Protein AF-A0A7S2K543-F1 (afdb_monomer_lite)

Foldseek 3Di:
DVVVVVVVVVVVVVVVVVVVVVVVVVVVVVVVVVVVVVVVVVVVVVVVVVVVVVVVVVVVVVVVVVVVVVVVVVVVVVVVCVVVVVVVVVVVVVVVVVVVVVVVVVVVVVVVVVVVVVVVVVVVVVVVVVVVVVVVVVVVVVVVDDDDDDQPDFQEWEAAPPFPDTQTHGPPCPDQLVSLVVVCVVSVHDNLLSQLVSVVVVVCVVPDPDDDHYYYDHSVVSCVVRVD

Organism: NCBI:txid1333877

Radius of gyration: 73.28 Å; chains: 1; bounding box: 140×43×191 Å

Structure (mmCIF, N/CA/C/O backbone):
data_AF-A0A7S2K543-F1
#
_entry.id   AF-A0A7S2K543-F1
#
loop_
_atom_site.group_PDB
_atom_site.id
_atom_site.type_symbol
_atom_site.label_atom_id
_atom_site.label_alt_id
_atom_site.label_comp_id
_atom_site.label_asym_id
_atom_site.label_entity_id
_atom_site.label_seq_id
_atom_site.pdbx_PDB_ins_code
_atom_site.Cartn_x
_atom_site.Cartn_y
_atom_site.Cartn_z
_atom_site.occupancy
_atom_site.B_iso_or_equiv
_atom_site.auth_seq_id
_atom_site.auth_comp_id
_atom_site.auth_asym_id
_atom_site.auth_atom_id
_atom_site.pdbx_PDB_model_num
ATOM 1 N N . HIS A 1 1 ? 69.787 23.632 -109.816 1.00 56.31 1 HIS A N 1
ATOM 2 C CA . HIS A 1 1 ? 70.146 23.952 -108.416 1.00 56.31 1 HIS A CA 1
ATOM 3 C C . HIS A 1 1 ? 68.989 24.552 -107.600 1.00 56.31 1 HIS A C 1
ATOM 5 O O . HIS A 1 1 ? 68.847 24.138 -106.461 1.00 56.31 1 HIS A O 1
ATOM 11 N N . GLN A 1 2 ? 68.120 25.424 -108.143 1.00 60.31 2 GLN A N 1
ATOM 12 C CA . GLN A 1 2 ? 66.987 26.020 -107.392 1.00 60.31 2 GLN A CA 1
ATOM 13 C C . GLN A 1 2 ? 65.897 25.021 -106.936 1.00 60.31 2 GLN A C 1
ATOM 15 O O . GLN A 1 2 ? 65.541 25.022 -105.764 1.00 60.31 2 GLN A O 1
ATOM 20 N N . GLN A 1 3 ? 65.465 24.080 -107.786 1.00 64.62 3 GLN A N 1
ATOM 21 C CA . GLN A 1 3 ? 64.438 23.077 -107.425 1.00 64.62 3 GLN A CA 1
ATOM 22 C C . GLN A 1 3 ? 64.843 22.130 -106.273 1.00 64.62 3 GLN A C 1
ATOM 24 O O . GLN A 1 3 ? 63.990 21.583 -105.580 1.00 64.62 3 GLN A O 1
ATOM 29 N N . GLY A 1 4 ? 66.147 21.924 -106.050 1.00 69.25 4 GLY A N 1
ATOM 30 C CA . GLY A 1 4 ? 66.646 21.114 -104.932 1.00 69.25 4 GLY A CA 1
ATOM 31 C C . GLY A 1 4 ? 66.584 21.843 -103.586 1.00 69.25 4 GLY A C 1
ATOM 32 O O . GLY A 1 4 ? 66.354 21.207 -102.563 1.00 69.25 4 GLY A O 1
ATOM 33 N N . ALA A 1 5 ? 66.743 23.170 -103.591 1.00 72.81 5 ALA A N 1
ATOM 34 C CA . ALA A 1 5 ? 66.677 23.997 -102.387 1.00 72.81 5 ALA A CA 1
ATOM 35 C C . ALA A 1 5 ? 65.231 24.179 -101.897 1.00 72.81 5 ALA A C 1
ATOM 37 O O . ALA A 1 5 ? 64.975 24.081 -100.702 1.00 72.81 5 ALA A O 1
ATOM 38 N N . GLU A 1 6 ? 64.279 24.359 -102.816 1.00 75.94 6 GLU A N 1
ATOM 39 C CA . GLU A 1 6 ? 62.846 24.449 -102.492 1.00 75.94 6 GLU A CA 1
ATOM 40 C C . GLU A 1 6 ? 62.314 23.140 -101.896 1.00 75.94 6 GLU A C 1
ATOM 42 O O . GLU A 1 6 ? 61.608 23.155 -100.889 1.00 75.94 6 GLU A O 1
ATOM 47 N N . ARG A 1 7 ? 62.724 21.993 -102.450 1.00 80.75 7 ARG A N 1
ATOM 48 C CA . ARG A 1 7 ? 62.346 20.673 -101.928 1.00 80.75 7 ARG A CA 1
ATOM 49 C C . ARG A 1 7 ? 62.979 20.375 -100.564 1.00 80.75 7 ARG A C 1
ATOM 51 O O . ARG A 1 7 ? 62.335 19.767 -99.717 1.00 80.75 7 ARG A O 1
ATOM 58 N N . ALA A 1 8 ? 64.215 20.820 -100.331 1.00 82.00 8 ALA A N 1
ATOM 59 C CA . ALA A 1 8 ? 64.861 20.710 -99.022 1.00 82.00 8 ALA A CA 1
ATOM 60 C C . ALA A 1 8 ? 64.178 21.597 -97.964 1.00 82.00 8 ALA A C 1
ATOM 62 O O . ALA A 1 8 ? 63.994 21.154 -96.833 1.00 82.00 8 ALA A O 1
ATOM 63 N N . ALA A 1 9 ? 63.756 22.810 -98.337 1.00 82.94 9 ALA A N 1
ATOM 64 C CA . ALA A 1 9 ? 63.011 23.705 -97.455 1.00 82.94 9 ALA A CA 1
ATOM 65 C C . ALA A 1 9 ? 61.627 23.134 -97.090 1.00 82.94 9 ALA A C 1
ATOM 67 O O . ALA A 1 9 ? 61.270 23.119 -95.914 1.00 82.94 9 ALA A O 1
ATOM 68 N N . GLN A 1 10 ? 60.891 22.586 -98.064 1.00 86.31 10 GLN A N 1
ATOM 69 C CA . GLN A 1 10 ? 59.605 21.914 -97.827 1.00 86.31 10 GLN A CA 1
ATOM 70 C C . GLN A 1 10 ? 59.747 20.725 -96.870 1.00 86.31 10 GLN A C 1
ATOM 72 O O . GLN A 1 10 ? 59.033 20.657 -95.878 1.00 86.31 10 GLN A O 1
ATOM 77 N N . LEU A 1 11 ? 60.732 19.850 -97.096 1.00 85.50 11 LEU A N 1
ATOM 78 C CA . LEU A 1 11 ? 60.996 18.714 -96.206 1.00 85.50 11 LEU A CA 1
ATOM 79 C C . LEU A 1 11 ? 61.422 19.153 -94.798 1.00 85.50 11 LEU A C 1
ATOM 81 O O . LEU A 1 11 ? 61.063 18.509 -93.817 1.00 85.50 11 LEU A O 1
ATOM 85 N N . SER A 1 12 ? 62.185 20.245 -94.678 1.00 86.38 12 SER A N 1
ATOM 86 C CA . SER A 1 12 ? 62.574 20.781 -93.368 1.00 86.38 12 SER A CA 1
ATOM 87 C C . SER A 1 12 ? 61.387 21.351 -92.591 1.00 86.38 12 SER A C 1
ATOM 89 O O . SER A 1 12 ? 61.329 21.200 -91.372 1.00 86.38 12 SER A O 1
ATOM 91 N N . GLU A 1 13 ? 60.426 21.948 -93.295 1.00 88.75 13 GLU A N 1
ATOM 92 C CA . GLU A 1 13 ? 59.207 22.491 -92.705 1.00 88.75 13 GLU A CA 1
ATOM 93 C C . GLU A 1 13 ? 58.222 21.374 -92.332 1.00 88.75 13 GLU A C 1
ATOM 95 O O . GLU A 1 13 ? 57.681 21.384 -91.230 1.00 88.75 13 GLU A O 1
ATOM 100 N N . GLU A 1 14 ? 58.065 20.354 -93.178 1.00 89.25 14 GLU A N 1
ATOM 101 C CA . GLU A 1 14 ? 57.294 19.144 -92.859 1.00 89.25 14 GLU A CA 1
ATOM 102 C C . GLU A 1 14 ? 57.859 18.430 -91.621 1.00 89.25 14 GLU A C 1
ATOM 104 O O . GLU A 1 14 ? 57.109 18.114 -90.699 1.00 89.25 14 GLU A O 1
ATOM 109 N N . LEU A 1 15 ? 59.186 18.269 -91.535 1.00 90.00 15 LEU A N 1
ATOM 110 C CA . LEU A 1 15 ? 59.854 17.713 -90.353 1.00 90.00 15 LEU A CA 1
ATOM 111 C C . LEU A 1 15 ? 59.668 18.582 -89.102 1.00 90.00 15 LEU A C 1
ATOM 113 O O . LEU A 1 15 ? 59.578 18.045 -87.997 1.00 90.00 15 LEU A O 1
ATOM 117 N N . ARG A 1 16 ? 59.633 19.915 -89.239 1.00 93.19 16 ARG A N 1
ATOM 118 C CA . ARG A 1 16 ? 59.365 20.831 -88.120 1.00 93.19 16 ARG A CA 1
ATOM 119 C C . ARG A 1 16 ? 57.935 20.656 -87.611 1.00 93.19 16 ARG A C 1
ATOM 121 O O . ARG A 1 16 ? 57.747 20.471 -86.412 1.00 93.19 16 ARG A O 1
ATOM 128 N N . VAL A 1 17 ? 56.955 20.647 -88.513 1.00 92.44 17 VAL A N 1
ATOM 129 C CA . VAL A 1 17 ? 55.535 20.455 -88.183 1.00 92.44 17 VAL A CA 1
ATOM 130 C C . VAL A 1 17 ? 55.291 19.075 -87.569 1.00 92.44 17 VAL A C 1
ATOM 132 O O . VAL A 1 17 ? 54.557 18.960 -86.590 1.00 92.44 17 VAL A O 1
ATOM 135 N N . GLU A 1 18 ? 55.932 18.026 -88.087 1.00 91.75 18 GLU A N 1
ATOM 136 C CA . GLU A 1 18 ? 55.813 16.672 -87.541 1.00 91.75 18 GLU A CA 1
ATOM 137 C C . GLU A 1 18 ? 56.419 16.564 -86.133 1.00 91.75 18 GLU A C 1
ATOM 139 O O . GLU A 1 18 ? 55.818 15.948 -85.253 1.00 91.75 18 GLU A O 1
ATOM 144 N N . ARG A 1 19 ? 57.561 17.219 -85.878 1.00 92.31 19 ARG A N 1
ATOM 145 C CA . ARG A 1 19 ? 58.150 17.309 -84.530 1.00 92.31 19 ARG A CA 1
ATOM 146 C C . ARG A 1 19 ? 57.249 18.065 -83.562 1.00 92.31 19 ARG A C 1
ATOM 148 O O . ARG A 1 19 ? 56.991 17.566 -82.474 1.00 92.31 19 ARG A O 1
ATOM 155 N N . GLU A 1 20 ? 56.706 19.207 -83.972 1.00 93.56 20 GLU A N 1
ATOM 156 C CA . GLU A 1 20 ? 55.760 19.977 -83.154 1.00 93.56 20 GLU A CA 1
ATOM 157 C C . GLU A 1 20 ? 54.483 19.177 -82.853 1.00 93.56 20 GLU A C 1
ATOM 159 O O . GLU A 1 20 ? 53.975 19.206 -81.731 1.00 93.56 20 GLU A O 1
ATOM 164 N N . ALA A 1 21 ? 53.986 18.401 -83.821 1.00 92.62 21 ALA A N 1
ATOM 165 C CA . ALA A 1 21 ? 52.855 17.503 -83.621 1.00 92.62 21 ALA A CA 1
ATOM 166 C C . ALA A 1 21 ? 53.194 16.340 -82.672 1.00 92.62 21 ALA A C 1
ATOM 168 O O . ALA A 1 21 ? 52.365 15.976 -81.832 1.00 92.62 21 ALA A O 1
ATOM 169 N N . ALA A 1 22 ? 54.401 15.775 -82.771 1.00 93.12 22 ALA A N 1
ATOM 170 C CA . ALA A 1 22 ? 54.881 14.723 -81.880 1.00 93.12 22 ALA A CA 1
ATOM 171 C C . ALA A 1 22 ? 55.045 15.230 -80.439 1.00 93.12 22 ALA A C 1
ATOM 173 O O . ALA A 1 22 ? 54.572 14.570 -79.512 1.00 93.12 22 ALA A O 1
ATOM 174 N N . ASP A 1 23 ? 55.617 16.420 -80.251 1.00 94.62 23 ASP A N 1
ATOM 175 C CA . ASP A 1 23 ? 55.777 17.062 -78.943 1.00 94.62 23 ASP A CA 1
ATOM 176 C C . ASP A 1 23 ? 54.415 17.414 -78.329 1.00 94.62 23 ASP A C 1
ATOM 178 O O . ASP A 1 23 ? 54.146 17.100 -77.166 1.00 94.62 23 ASP A O 1
ATOM 182 N N . ALA A 1 24 ? 53.491 17.969 -79.121 1.00 94.69 24 ALA A N 1
ATOM 183 C CA . ALA A 1 24 ? 52.125 18.234 -78.675 1.00 94.69 24 ALA A CA 1
ATOM 184 C C . ALA A 1 24 ? 51.374 16.942 -78.299 1.00 94.69 24 ALA A C 1
ATOM 186 O O . ALA A 1 24 ? 50.617 16.916 -77.324 1.00 94.69 24 ALA A O 1
ATOM 187 N N . ALA A 1 25 ? 51.579 15.851 -79.044 1.00 93.94 25 ALA A N 1
ATOM 188 C CA . ALA A 1 25 ? 51.006 14.549 -78.720 1.00 93.94 25 ALA A CA 1
ATOM 189 C C . ALA A 1 25 ? 51.626 13.947 -77.449 1.00 93.94 25 ALA A C 1
ATOM 191 O O . ALA A 1 25 ? 50.899 13.364 -76.641 1.00 93.94 25 ALA A O 1
ATOM 192 N N . ALA A 1 26 ? 52.936 14.105 -77.243 1.00 95.25 26 ALA A N 1
ATOM 193 C CA . ALA A 1 26 ? 53.629 13.672 -76.035 1.00 95.25 26 ALA A CA 1
ATOM 194 C C . ALA A 1 26 ? 53.126 14.431 -74.799 1.00 95.25 26 ALA A C 1
ATOM 196 O O . ALA A 1 26 ? 52.785 13.796 -73.800 1.00 95.25 26 ALA A O 1
ATOM 197 N N . GLN A 1 27 ? 52.968 15.756 -74.896 1.00 96.00 27 GLN A N 1
ATOM 198 C CA . GLN A 1 27 ? 52.416 16.576 -73.817 1.00 96.00 27 GLN A CA 1
A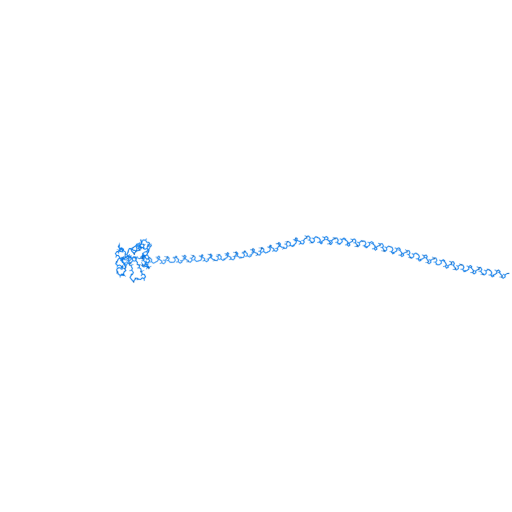TOM 199 C C . GLN A 1 27 ? 50.980 16.162 -73.470 1.00 96.00 27 GLN A C 1
ATOM 201 O O . GLN A 1 27 ? 50.673 15.916 -72.307 1.00 96.00 27 GLN A O 1
ATOM 206 N N . ARG A 1 28 ? 50.113 15.971 -74.476 1.00 95.88 28 ARG A N 1
ATOM 207 C CA . ARG A 1 28 ? 48.739 15.482 -74.250 1.00 95.88 28 ARG A CA 1
ATOM 208 C C . ARG A 1 28 ? 48.711 14.107 -73.587 1.00 95.88 28 ARG A C 1
ATOM 210 O O . ARG A 1 28 ? 47.868 13.864 -72.728 1.00 95.88 28 ARG A O 1
ATOM 217 N N . ARG A 1 29 ? 49.610 13.193 -73.973 1.00 96.31 29 ARG A N 1
ATOM 218 C CA . ARG A 1 29 ? 49.728 11.875 -73.326 1.00 96.31 29 ARG A CA 1
ATOM 219 C C . ARG A 1 29 ? 50.145 12.011 -71.864 1.00 96.31 29 ARG A C 1
ATOM 221 O O . ARG A 1 29 ? 49.548 11.338 -71.029 1.00 96.31 29 ARG A O 1
ATOM 228 N N . ALA A 1 30 ? 51.108 12.878 -71.557 1.00 96.56 30 ALA A N 1
ATOM 229 C CA . ALA A 1 30 ? 51.532 13.147 -70.185 1.00 96.56 30 ALA A CA 1
ATOM 230 C C . ALA A 1 30 ? 50.388 13.740 -69.341 1.00 96.56 30 ALA A C 1
ATOM 232 O O . ALA A 1 30 ? 50.129 13.264 -68.235 1.00 96.56 30 ALA A O 1
ATOM 233 N N . ASP A 1 31 ? 49.639 14.702 -69.887 1.00 96.62 31 ASP A N 1
ATOM 234 C CA . ASP A 1 31 ? 48.495 15.316 -69.204 1.00 96.62 31 ASP A CA 1
ATOM 235 C C . ASP A 1 31 ? 47.381 14.292 -68.928 1.00 96.62 31 ASP A C 1
ATOM 237 O O . ASP A 1 31 ? 46.864 14.217 -67.810 1.00 96.62 31 ASP A O 1
ATOM 241 N N . LEU A 1 32 ? 47.045 13.450 -69.914 1.00 96.56 32 LEU A N 1
ATOM 242 C CA . LEU A 1 32 ? 46.057 12.376 -69.757 1.00 96.56 32 LEU A CA 1
ATOM 243 C C . LEU A 1 32 ? 46.510 11.315 -68.748 1.00 96.56 32 LEU A C 1
ATOM 245 O O . LEU A 1 32 ? 45.700 10.859 -67.945 1.00 96.56 32 LEU A O 1
ATOM 249 N N . GLN A 1 33 ? 47.793 10.942 -68.738 1.00 97.38 33 GLN A N 1
ATOM 250 C CA . GLN A 1 33 ? 48.347 10.042 -67.719 1.00 97.38 33 GLN A CA 1
ATOM 251 C C . GLN A 1 33 ? 48.239 10.651 -66.315 1.00 97.38 33 GLN A C 1
ATOM 253 O O . GLN A 1 33 ? 47.860 9.959 -65.365 1.00 97.38 33 GLN A O 1
ATOM 258 N N . GLY A 1 34 ? 48.504 11.954 -66.184 1.00 97.50 34 GLY A N 1
ATOM 259 C CA . GLY A 1 34 ? 48.311 12.693 -64.939 1.00 97.50 34 GLY A CA 1
ATOM 260 C C . GLY A 1 34 ? 46.853 12.693 -64.473 1.00 97.50 34 GLY A C 1
ATOM 261 O O . GLY A 1 34 ? 46.581 12.424 -63.303 1.00 97.50 34 GLY A O 1
ATOM 262 N N . GLN A 1 35 ? 45.904 12.933 -65.383 1.00 97.31 35 GLN A N 1
ATOM 263 C CA . GLN A 1 35 ? 44.468 12.885 -65.081 1.00 97.31 35 GLN A CA 1
ATOM 264 C C . GLN A 1 35 ? 44.004 11.481 -64.687 1.00 97.31 35 GLN A C 1
ATOM 266 O O . GLN A 1 35 ? 43.299 11.339 -63.692 1.00 97.31 35 GLN A O 1
ATOM 271 N N . LEU A 1 36 ? 44.442 10.441 -65.403 1.00 97.44 36 LEU A N 1
ATOM 272 C CA . LEU A 1 36 ? 44.130 9.050 -65.064 1.00 97.44 36 LEU A CA 1
ATOM 273 C C . LEU A 1 36 ? 44.626 8.688 -63.663 1.00 97.44 36 LEU A C 1
ATOM 275 O O . LEU A 1 36 ? 43.883 8.091 -62.891 1.00 97.44 36 LEU A O 1
ATOM 279 N N . SER A 1 37 ? 45.843 9.106 -63.313 1.00 97.56 37 SER A N 1
ATOM 280 C CA . SER A 1 37 ? 46.426 8.841 -61.993 1.00 97.56 37 SER A CA 1
ATOM 281 C C . SER A 1 37 ? 45.637 9.536 -60.875 1.00 97.56 37 SER A C 1
ATOM 283 O O . SER A 1 37 ? 45.411 8.951 -59.817 1.00 97.56 37 SER A O 1
ATOM 285 N N . ARG A 1 38 ? 45.168 10.770 -61.115 1.00 97.62 38 ARG A N 1
ATOM 286 C CA . ARG A 1 38 ? 44.311 11.510 -60.172 1.00 97.62 38 ARG A CA 1
ATOM 287 C C . ARG A 1 38 ? 42.946 10.855 -60.005 1.00 97.62 38 ARG A C 1
ATOM 289 O O . ARG A 1 38 ? 42.541 10.616 -58.875 1.00 97.62 38 ARG A O 1
ATOM 296 N N . LEU A 1 39 ? 42.280 10.505 -61.104 1.00 97.31 39 LEU A N 1
ATOM 297 C CA . LEU A 1 39 ? 40.976 9.840 -61.059 1.00 97.31 39 LEU A CA 1
ATOM 298 C C . LEU A 1 39 ? 41.057 8.471 -60.374 1.00 97.31 39 LEU A C 1
ATOM 300 O O . LEU A 1 39 ? 40.171 8.128 -59.598 1.00 97.31 39 LEU A O 1
ATOM 304 N N . GLN A 1 40 ? 42.131 7.708 -60.598 1.00 97.81 40 GLN A N 1
ATOM 305 C CA . GLN A 1 40 ? 42.372 6.453 -59.880 1.00 97.81 40 GLN A CA 1
ATOM 306 C C . GLN A 1 40 ? 42.567 6.685 -58.377 1.00 97.81 40 GLN A C 1
ATOM 308 O O . GLN A 1 40 ? 42.008 5.949 -57.565 1.00 97.81 40 GLN A O 1
ATOM 313 N N . ALA A 1 41 ? 43.319 7.718 -57.987 1.00 97.19 41 ALA A N 1
ATOM 314 C CA . ALA A 1 41 ? 43.486 8.072 -56.580 1.00 97.19 41 ALA A CA 1
ATOM 315 C C . ALA A 1 41 ? 42.155 8.496 -55.933 1.00 97.19 41 ALA A C 1
ATOM 317 O O . ALA A 1 41 ? 41.821 8.017 -54.852 1.00 97.19 41 ALA A O 1
ATOM 318 N N . GLU A 1 42 ? 41.364 9.334 -56.606 1.00 97.00 42 GLU A N 1
ATOM 319 C CA . GLU A 1 42 ? 40.037 9.757 -56.145 1.00 97.00 42 GLU A CA 1
ATOM 320 C C . GLU A 1 42 ? 39.066 8.577 -56.034 1.00 97.00 42 GLU A C 1
ATOM 322 O O . GLU A 1 42 ? 38.358 8.459 -55.034 1.00 97.00 42 GLU A O 1
ATOM 327 N N . GLN A 1 43 ? 39.072 7.665 -57.011 1.00 97.69 43 GLN A N 1
ATOM 328 C CA . GLN A 1 43 ? 38.273 6.442 -56.974 1.00 97.69 43 GLN A CA 1
ATOM 329 C C . GLN A 1 43 ? 38.654 5.566 -55.778 1.00 97.69 43 GLN A C 1
ATOM 331 O O . GLN A 1 43 ? 37.766 5.080 -55.078 1.00 97.69 43 GLN A O 1
ATOM 336 N N . ASN A 1 44 ? 39.951 5.392 -55.513 1.00 97.50 44 ASN A N 1
ATOM 337 C CA . ASN A 1 44 ? 40.426 4.609 -54.373 1.00 97.50 44 ASN A CA 1
ATOM 338 C C . ASN A 1 44 ? 39.996 5.245 -53.044 1.00 97.50 44 ASN A C 1
ATOM 340 O O . ASN A 1 44 ? 39.421 4.563 -52.198 1.00 97.50 44 ASN A O 1
ATOM 344 N N . VAL A 1 45 ? 40.177 6.561 -52.889 1.00 97.88 45 VAL A N 1
ATOM 345 C CA . VAL A 1 45 ? 39.745 7.300 -51.689 1.00 97.88 45 VAL A CA 1
ATOM 346 C C . VAL A 1 45 ? 38.230 7.208 -51.497 1.00 97.88 45 VAL A C 1
ATOM 348 O O . VAL A 1 45 ? 37.756 6.973 -50.383 1.00 97.88 45 VAL A O 1
ATOM 351 N N . CYS A 1 46 ? 37.455 7.359 -52.573 1.00 97.00 46 CYS A N 1
ATOM 352 C CA . CYS A 1 46 ? 36.003 7.237 -52.529 1.00 97.00 46 CYS A CA 1
ATOM 353 C C . CYS A 1 46 ? 35.579 5.814 -52.143 1.00 97.00 46 CYS A C 1
ATOM 355 O O . CYS A 1 46 ? 34.765 5.646 -51.239 1.00 97.00 46 CYS A O 1
ATOM 357 N N . SER A 1 47 ? 36.191 4.789 -52.743 1.00 97.81 47 SER A N 1
ATOM 358 C CA . SER A 1 47 ? 35.928 3.382 -52.430 1.00 97.81 47 SER A CA 1
ATOM 359 C C . SER A 1 47 ? 36.220 3.056 -50.964 1.00 97.81 47 SER A C 1
ATOM 361 O O . SER A 1 47 ? 35.403 2.424 -50.294 1.00 97.81 47 SER A O 1
ATOM 363 N N . GLU A 1 48 ? 37.352 3.518 -50.429 1.00 97.69 48 GLU A N 1
ATOM 364 C CA . GLU A 1 48 ? 37.695 3.339 -49.015 1.00 97.69 48 GLU A CA 1
ATOM 365 C C . GLU A 1 48 ? 36.718 4.068 -48.086 1.00 97.69 48 GLU A C 1
ATOM 367 O O . GLU A 1 48 ? 36.296 3.515 -47.067 1.00 97.69 48 GLU A O 1
ATOM 372 N N . SER A 1 49 ? 36.330 5.297 -48.434 1.00 97.25 49 SER A N 1
ATOM 373 C CA . SER A 1 49 ? 35.350 6.073 -47.672 1.00 97.25 49 SER A CA 1
ATOM 374 C C . SER A 1 49 ? 33.983 5.386 -47.652 1.00 97.25 49 SER A C 1
ATOM 376 O O . SER A 1 49 ? 33.397 5.209 -46.582 1.00 97.25 49 SER A O 1
ATOM 378 N N . CYS A 1 50 ? 33.508 4.911 -48.807 1.00 97.31 50 CYS A N 1
ATOM 379 C CA . CYS A 1 50 ? 32.269 4.150 -48.922 1.00 97.31 50 CYS A CA 1
ATOM 380 C C . CYS A 1 50 ? 32.318 2.856 -48.104 1.00 97.31 50 CYS A C 1
ATOM 382 O O . CYS A 1 50 ? 31.360 2.558 -47.392 1.00 97.31 50 CYS A O 1
ATOM 384 N N . ALA A 1 51 ? 33.433 2.119 -48.142 1.00 97.94 51 ALA A N 1
ATOM 385 C CA . ALA A 1 51 ? 33.603 0.904 -47.347 1.00 97.94 51 ALA A CA 1
ATOM 386 C C . ALA A 1 51 ? 33.538 1.193 -45.837 1.00 97.94 51 ALA A C 1
ATOM 388 O O . ALA A 1 51 ? 32.834 0.501 -45.101 1.00 97.94 51 ALA A O 1
ATOM 389 N N . ARG A 1 52 ? 34.203 2.260 -45.370 1.00 98.06 52 ARG A N 1
ATOM 390 C CA . ARG A 1 52 ? 34.146 2.689 -43.961 1.00 98.06 52 ARG A CA 1
ATOM 391 C C . ARG A 1 52 ? 32.745 3.135 -43.551 1.00 98.06 52 ARG A C 1
ATOM 393 O O . ARG A 1 52 ? 32.284 2.779 -42.471 1.00 98.06 52 ARG A O 1
ATOM 400 N N . ALA A 1 53 ? 32.059 3.897 -44.400 1.00 97.56 53 ALA A N 1
ATOM 401 C CA . ALA A 1 53 ? 30.697 4.347 -44.131 1.00 97.56 53 ALA A CA 1
ATOM 402 C C . ALA A 1 53 ? 29.715 3.168 -44.045 1.00 97.56 53 ALA A C 1
ATOM 404 O O . ALA A 1 53 ? 28.882 3.132 -43.138 1.00 97.56 53 ALA A O 1
ATOM 405 N N . ALA A 1 54 ? 29.845 2.184 -44.941 1.00 98.06 54 ALA A N 1
ATOM 406 C CA . ALA A 1 54 ? 29.037 0.971 -44.921 1.00 98.06 54 ALA A CA 1
ATOM 407 C C . ALA A 1 54 ? 29.254 0.164 -43.632 1.00 98.06 54 ALA A C 1
ATOM 409 O O . ALA A 1 54 ? 28.282 -0.255 -43.001 1.00 98.06 54 ALA A O 1
ATOM 410 N N . GLU A 1 55 ? 30.506 0.005 -43.195 1.00 98.00 55 GLU A N 1
ATOM 411 C CA . GLU A 1 55 ? 30.809 -0.704 -41.949 1.00 98.00 55 GLU A CA 1
ATOM 412 C C . GLU A 1 55 ? 30.280 0.045 -40.719 1.00 98.00 55 GLU A C 1
ATOM 414 O O . GLU A 1 55 ? 29.630 -0.555 -39.863 1.00 98.00 55 GLU A O 1
ATOM 419 N N . ASN A 1 56 ? 30.449 1.368 -40.662 1.00 97.75 56 ASN A N 1
ATOM 420 C CA . ASN A 1 56 ? 29.905 2.183 -39.573 1.00 97.75 56 ASN A CA 1
ATOM 421 C C . ASN A 1 56 ? 28.375 2.091 -39.495 1.00 97.75 56 ASN A C 1
ATOM 423 O O . ASN A 1 56 ? 27.819 1.968 -38.404 1.00 97.75 56 ASN A O 1
ATOM 427 N N . LEU A 1 57 ? 27.681 2.108 -40.638 1.00 98.00 57 LEU A N 1
ATOM 428 C CA . LEU A 1 57 ? 26.227 1.944 -40.685 1.00 98.00 57 LEU A CA 1
ATOM 429 C C . LEU A 1 57 ? 25.801 0.546 -40.211 1.00 98.00 57 LEU A C 1
ATOM 431 O O . LEU A 1 57 ? 24.822 0.405 -39.472 1.00 98.00 57 LEU A O 1
ATOM 435 N N . ARG A 1 58 ? 26.551 -0.493 -40.589 1.00 98.25 58 ARG A N 1
ATOM 436 C CA . ARG A 1 58 ? 26.323 -1.868 -40.129 1.00 98.25 58 ARG A CA 1
ATOM 437 C C . ARG A 1 58 ? 26.492 -1.983 -38.612 1.00 98.25 58 ARG A C 1
ATOM 439 O O . ARG A 1 58 ? 25.639 -2.558 -37.943 1.00 98.25 58 ARG A O 1
ATOM 446 N N . MET A 1 59 ? 27.545 -1.389 -38.054 1.00 97.94 59 MET A N 1
ATOM 447 C CA . MET A 1 59 ? 27.769 -1.371 -36.606 1.00 97.94 59 MET A CA 1
ATOM 448 C C . MET A 1 59 ? 26.683 -0.580 -35.867 1.00 97.94 59 MET A C 1
ATOM 450 O O . MET A 1 59 ? 26.144 -1.062 -34.872 1.00 97.94 59 MET A O 1
ATOM 454 N N . ALA A 1 60 ? 26.316 0.603 -36.366 1.00 97.50 60 ALA A N 1
ATOM 455 C CA . ALA A 1 60 ? 25.288 1.442 -35.754 1.00 97.50 60 ALA A CA 1
ATOM 456 C C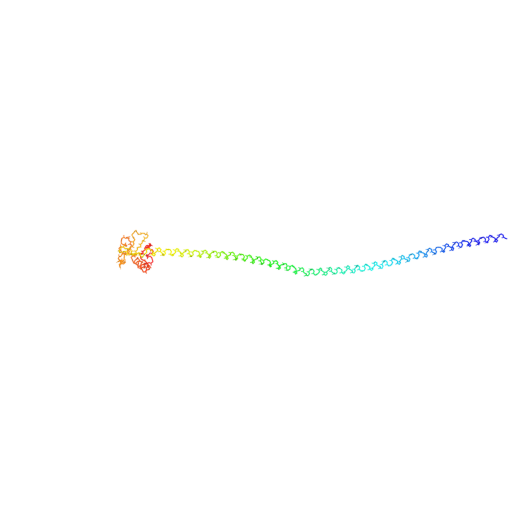 . ALA A 1 60 ? 23.903 0.777 -35.777 1.00 97.50 60 ALA A C 1
ATOM 458 O O . ALA A 1 60 ? 23.176 0.820 -34.785 1.00 97.50 60 ALA A O 1
ATOM 459 N N . SER A 1 61 ? 23.542 0.121 -36.883 1.00 97.50 61 SER A N 1
ATOM 460 C CA . SER A 1 61 ? 22.277 -0.618 -36.985 1.00 97.50 61 SER A CA 1
ATOM 461 C C . SER A 1 61 ? 22.237 -1.828 -36.048 1.00 97.50 61 SER A C 1
ATOM 463 O O . SER A 1 61 ? 21.225 -2.040 -35.379 1.00 97.50 61 SER A O 1
ATOM 465 N N . ALA A 1 62 ? 23.343 -2.569 -35.919 1.00 97.88 62 ALA A N 1
ATOM 466 C CA . ALA A 1 62 ? 23.454 -3.659 -34.953 1.00 97.88 62 ALA A CA 1
ATOM 467 C C . ALA A 1 62 ? 23.318 -3.161 -33.502 1.00 97.88 62 ALA A C 1
ATOM 469 O O . ALA A 1 62 ? 22.559 -3.742 -32.726 1.00 97.88 62 ALA A O 1
ATOM 470 N N . ALA A 1 63 ? 23.985 -2.056 -33.152 1.00 97.62 63 ALA A N 1
ATOM 471 C CA . ALA A 1 63 ? 23.881 -1.445 -31.826 1.00 97.62 63 ALA A CA 1
ATOM 472 C C . ALA A 1 63 ? 22.451 -0.966 -31.521 1.00 97.62 63 ALA A C 1
ATOM 474 O O . ALA A 1 63 ? 21.914 -1.262 -30.457 1.00 97.62 63 ALA A O 1
ATOM 475 N N . CYS A 1 64 ? 21.798 -0.298 -32.477 1.00 98.00 64 CYS A N 1
ATOM 476 C CA . CYS A 1 64 ? 20.408 0.142 -32.341 1.00 98.00 64 CYS A CA 1
ATOM 477 C C . CYS A 1 64 ? 19.446 -1.041 -32.136 1.00 98.00 64 CYS A C 1
ATOM 479 O O . CYS A 1 64 ? 18.571 -0.996 -31.272 1.00 98.00 64 CYS A O 1
ATOM 481 N N . SER A 1 65 ? 19.636 -2.135 -32.882 1.00 98.00 65 SER A N 1
ATOM 482 C CA . SER A 1 65 ? 18.845 -3.355 -32.704 1.00 98.00 65 SER A CA 1
ATOM 483 C C . SER A 1 65 ? 19.042 -3.975 -31.317 1.00 98.00 65 SER A C 1
ATOM 485 O O . SER A 1 65 ? 18.068 -4.418 -30.710 1.00 98.00 65 SER A O 1
ATOM 487 N N . ALA A 1 66 ? 20.278 -4.011 -30.812 1.00 98.06 66 ALA A N 1
ATOM 488 C CA . ALA A 1 66 ? 20.580 -4.547 -29.486 1.00 98.06 66 ALA A CA 1
ATOM 489 C C . ALA A 1 66 ? 19.951 -3.697 -28.370 1.00 98.06 66 ALA A C 1
ATOM 491 O O . ALA A 1 66 ? 19.331 -4.239 -27.455 1.00 98.06 66 ALA A O 1
ATOM 492 N N . GLU A 1 67 ? 20.038 -2.368 -28.472 1.00 96.94 67 GLU A N 1
ATOM 493 C CA . GLU A 1 67 ? 19.398 -1.457 -27.516 1.00 96.94 67 GLU A CA 1
ATOM 494 C C . GLU A 1 67 ? 17.873 -1.571 -27.550 1.00 96.94 67 GLU A C 1
ATOM 496 O O . GLU A 1 67 ? 17.237 -1.594 -26.498 1.00 96.94 67 GLU A O 1
ATOM 501 N N . LYS A 1 68 ? 17.270 -1.739 -28.733 1.00 98.00 68 LYS A N 1
ATOM 502 C CA . LYS A 1 68 ? 15.827 -1.975 -28.843 1.00 98.00 68 LYS A CA 1
ATOM 503 C C . LYS A 1 68 ? 15.407 -3.269 -28.143 1.00 98.00 68 LYS A C 1
ATOM 505 O O . LYS A 1 68 ? 14.480 -3.250 -27.343 1.00 98.00 68 LYS A O 1
ATOM 510 N N . GLN A 1 69 ? 16.128 -4.368 -28.370 1.00 97.75 69 GLN A N 1
ATOM 511 C CA . GLN A 1 69 ? 15.862 -5.637 -27.681 1.00 97.75 69 GLN A CA 1
ATOM 512 C C . GLN A 1 69 ? 16.005 -5.506 -26.162 1.00 97.75 69 GLN A C 1
ATOM 514 O O . GLN A 1 69 ? 15.210 -6.067 -25.409 1.00 97.75 69 GLN A O 1
ATOM 519 N N . ARG A 1 70 ? 17.000 -4.743 -25.698 1.00 97.81 70 ARG A N 1
ATOM 520 C CA . ARG A 1 70 ? 17.190 -4.464 -24.274 1.00 97.81 70 ARG A CA 1
ATOM 521 C C . ARG A 1 70 ? 16.043 -3.636 -23.698 1.00 97.81 70 ARG A C 1
ATOM 523 O O . ARG A 1 70 ? 15.573 -3.947 -22.606 1.00 97.81 70 ARG A O 1
ATOM 530 N N . ALA A 1 71 ? 15.591 -2.611 -24.416 1.00 98.00 71 ALA A N 1
ATOM 531 C CA . ALA A 1 71 ? 14.449 -1.795 -24.019 1.00 98.00 71 ALA A CA 1
ATOM 532 C C . ALA A 1 71 ? 13.166 -2.637 -23.926 1.00 98.00 71 ALA A C 1
ATOM 534 O O . ALA A 1 71 ? 12.465 -2.560 -22.918 1.00 98.00 71 ALA A O 1
ATOM 535 N N . ASP A 1 72 ? 12.915 -3.499 -24.914 1.00 98.19 72 ASP A N 1
ATOM 536 C CA . ASP A 1 72 ? 11.766 -4.410 -24.927 1.00 98.19 72 ASP A CA 1
ATOM 537 C C . ASP A 1 72 ? 11.829 -5.406 -23.751 1.00 98.19 72 ASP A C 1
ATOM 539 O O . ASP A 1 72 ? 10.835 -5.624 -23.055 1.00 98.19 72 ASP A O 1
ATOM 543 N N . ALA A 1 73 ? 13.012 -5.961 -23.460 1.00 97.69 73 ALA A N 1
ATOM 544 C CA . ALA A 1 73 ? 13.215 -6.860 -22.323 1.00 97.69 73 ALA A CA 1
ATOM 545 C C . ALA A 1 73 ? 12.975 -6.164 -20.971 1.00 97.69 73 ALA A C 1
ATOM 547 O O . ALA A 1 73 ? 12.345 -6.740 -20.082 1.00 97.69 73 ALA A O 1
ATOM 548 N N . LEU A 1 74 ? 13.441 -4.921 -20.812 1.00 97.44 74 LEU A N 1
ATOM 549 C CA . LEU A 1 74 ? 13.182 -4.121 -19.612 1.00 97.44 74 LEU A CA 1
ATOM 550 C C . LEU A 1 74 ? 11.697 -3.779 -19.471 1.00 97.44 74 LEU A C 1
ATOM 552 O O . LEU A 1 74 ? 11.169 -3.825 -18.361 1.00 97.44 74 LEU A O 1
ATOM 556 N N . HIS A 1 75 ? 11.011 -3.475 -20.575 1.00 97.62 75 HIS A N 1
ATOM 557 C CA . HIS A 1 75 ? 9.573 -3.220 -20.558 1.00 97.62 75 HIS A CA 1
ATOM 558 C C . HIS A 1 75 ? 8.797 -4.450 -20.081 1.00 97.62 75 HIS A C 1
ATOM 560 O O . HIS A 1 75 ? 7.964 -4.341 -19.184 1.00 97.62 75 HIS A O 1
ATOM 566 N N . LEU A 1 76 ? 9.155 -5.635 -20.587 1.00 97.75 76 LEU A N 1
ATOM 567 C CA . LEU A 1 76 ? 8.561 -6.899 -20.160 1.00 97.75 76 LEU A CA 1
ATOM 568 C C . LEU A 1 76 ? 8.790 -7.173 -18.666 1.00 97.75 76 LEU A C 1
ATOM 570 O O . LEU A 1 76 ? 7.870 -7.595 -17.968 1.00 97.75 76 LEU A O 1
ATOM 574 N N . GLN A 1 77 ? 9.998 -6.915 -18.154 1.00 97.25 77 GLN A N 1
ATOM 575 C CA . GLN A 1 77 ? 10.286 -7.046 -16.721 1.00 97.25 77 GLN A CA 1
ATOM 576 C C . GLN A 1 77 ? 9.449 -6.076 -15.884 1.00 97.25 77 GLN A C 1
ATOM 578 O O . GLN A 1 77 ? 8.916 -6.454 -14.842 1.00 97.25 77 GLN A O 1
ATOM 583 N N . LEU A 1 78 ? 9.306 -4.835 -16.343 1.00 96.69 78 LEU A N 1
ATOM 584 C CA . LEU A 1 78 ? 8.524 -3.817 -15.655 1.00 96.69 78 LEU A CA 1
ATOM 585 C C . LEU A 1 78 ? 7.037 -4.205 -15.616 1.00 96.69 78 LEU A C 1
ATOM 587 O O . LEU A 1 78 ? 6.402 -4.110 -14.565 1.00 96.69 78 LEU A O 1
ATOM 591 N N . ASP A 1 79 ? 6.502 -4.713 -16.723 1.00 97.38 79 ASP A N 1
ATOM 592 C CA . ASP A 1 79 ? 5.125 -5.201 -16.799 1.00 97.38 79 ASP A CA 1
ATOM 593 C C . ASP A 1 79 ? 4.887 -6.461 -15.963 1.00 97.38 79 ASP A C 1
ATOM 595 O O . ASP A 1 79 ? 3.813 -6.607 -15.384 1.00 97.38 79 ASP A O 1
ATOM 599 N N . ALA A 1 80 ? 5.892 -7.325 -15.809 1.00 96.38 80 ALA A N 1
ATOM 600 C CA . ALA A 1 80 ? 5.813 -8.475 -14.912 1.00 96.38 80 ALA A CA 1
ATOM 601 C C . ALA A 1 80 ? 5.795 -8.073 -13.424 1.00 96.38 80 ALA A C 1
ATOM 603 O O . ALA A 1 80 ? 5.144 -8.733 -12.615 1.00 96.38 80 ALA A O 1
ATOM 604 N N . VAL A 1 81 ? 6.492 -6.995 -13.047 1.00 97.25 81 VAL A N 1
ATOM 605 C CA . VAL A 1 81 ? 6.609 -6.551 -11.644 1.00 97.25 81 VAL A CA 1
ATOM 606 C C . VAL A 1 81 ? 5.442 -5.659 -11.209 1.00 97.25 81 VAL A C 1
ATOM 608 O O . VAL A 1 81 ? 5.033 -5.715 -10.047 1.00 97.25 81 VAL A O 1
ATOM 611 N N . LYS A 1 82 ? 4.861 -4.869 -12.121 1.00 97.00 82 LYS A N 1
ATOM 612 C CA . LYS A 1 82 ? 3.725 -3.967 -11.842 1.00 97.00 82 LYS A CA 1
ATOM 613 C C . LYS A 1 82 ? 2.580 -4.628 -11.048 1.00 97.00 82 LYS A C 1
ATOM 615 O O . LYS A 1 82 ? 2.173 -4.047 -10.043 1.00 97.00 82 LYS A O 1
ATOM 620 N N . PRO A 1 83 ? 2.064 -5.820 -11.414 1.00 97.19 83 PRO A N 1
ATOM 621 C CA . PRO A 1 83 ? 0.972 -6.457 -10.679 1.00 97.19 83 PRO A CA 1
ATOM 622 C C . PRO A 1 83 ? 1.341 -6.780 -9.231 1.00 97.19 83 PRO A C 1
ATOM 624 O O . PRO A 1 83 ? 0.560 -6.499 -8.325 1.00 97.19 83 PRO A O 1
ATOM 627 N N . ALA A 1 84 ? 2.548 -7.309 -9.006 1.00 96.00 84 ALA A N 1
ATOM 628 C CA . ALA A 1 84 ? 3.037 -7.627 -7.667 1.00 96.00 84 ALA A CA 1
ATOM 629 C C . ALA A 1 84 ? 3.204 -6.360 -6.814 1.00 96.00 84 ALA A C 1
ATOM 631 O O . ALA A 1 84 ? 2.881 -6.360 -5.627 1.00 96.00 84 ALA A O 1
ATOM 632 N N . GLN A 1 85 ? 3.654 -5.258 -7.423 1.00 97.12 85 GLN A N 1
ATOM 633 C CA . GLN A 1 85 ? 3.740 -3.964 -6.750 1.00 97.12 85 GLN A CA 1
ATOM 634 C C . GLN A 1 85 ? 2.353 -3.434 -6.350 1.00 97.12 85 GLN A C 1
ATOM 636 O O . GLN A 1 85 ? 2.180 -2.967 -5.225 1.00 97.12 85 GLN A O 1
ATOM 641 N N . GLU A 1 86 ? 1.362 -3.507 -7.240 1.00 97.81 86 GLU A N 1
ATOM 642 C CA . GLU A 1 86 ? -0.011 -3.079 -6.942 1.00 97.81 86 GLU A CA 1
ATOM 643 C C . GLU A 1 86 ? -0.676 -3.962 -5.878 1.00 97.81 86 GLU A C 1
ATOM 645 O O . GLU A 1 86 ? -1.358 -3.459 -4.984 1.00 97.81 86 GLU A O 1
ATOM 650 N N . GLU A 1 87 ? -0.436 -5.273 -5.907 1.00 97.69 87 GLU A N 1
ATOM 651 C CA . GLU A 1 87 ? -0.903 -6.185 -4.863 1.00 97.69 87 GLU A CA 1
ATOM 652 C C . GLU A 1 87 ? -0.268 -5.859 -3.504 1.00 97.69 87 GLU A C 1
ATOM 654 O O . GLU A 1 87 ? -0.965 -5.808 -2.489 1.00 97.69 87 GLU A O 1
ATOM 659 N N . LEU A 1 88 ? 1.038 -5.577 -3.477 1.00 97.50 88 LEU A N 1
ATOM 660 C CA . LEU A 1 88 ? 1.738 -5.187 -2.256 1.00 97.50 88 LEU A CA 1
ATOM 661 C C . LEU A 1 88 ? 1.190 -3.873 -1.686 1.00 97.50 88 LEU A C 1
ATOM 663 O O . LEU A 1 88 ? 0.964 -3.787 -0.481 1.00 97.50 88 LEU A O 1
ATOM 667 N N . LYS A 1 89 ? 0.919 -2.874 -2.537 1.00 97.88 89 LYS A N 1
ATOM 668 C CA . LYS A 1 89 ? 0.283 -1.615 -2.115 1.00 97.88 89 LYS A CA 1
ATOM 669 C C . LYS A 1 89 ? -1.089 -1.858 -1.490 1.00 97.88 89 LYS A C 1
ATOM 671 O O . LYS A 1 89 ? -1.362 -1.322 -0.421 1.00 97.88 89 LYS A O 1
ATOM 676 N N . LYS A 1 90 ? -1.928 -2.697 -2.110 1.00 98.12 90 LYS A N 1
ATOM 677 C CA . LYS A 1 90 ? -3.249 -3.057 -1.567 1.00 98.12 90 LYS A CA 1
ATOM 678 C C . LYS A 1 90 ? -3.138 -3.751 -0.213 1.00 98.12 90 LYS A C 1
ATOM 680 O O . LYS A 1 90 ? -3.840 -3.372 0.717 1.00 98.12 90 LYS A O 1
ATOM 685 N N . LYS A 1 91 ? -2.234 -4.728 -0.081 1.00 97.56 91 LYS A N 1
ATOM 686 C CA . LYS A 1 91 ? -1.983 -5.423 1.194 1.00 97.56 91 LYS A CA 1
ATOM 687 C C . LYS A 1 91 ? -1.490 -4.467 2.272 1.00 97.56 91 LYS A C 1
ATOM 689 O O . LYS A 1 91 ? -1.936 -4.556 3.409 1.00 97.56 91 LYS A O 1
ATOM 694 N N . HIS A 1 92 ? -0.592 -3.550 1.917 1.00 97.25 92 HIS A N 1
ATOM 695 C CA . HIS A 1 92 ? -0.086 -2.561 2.858 1.00 97.25 92 HIS A CA 1
ATOM 696 C C . HIS A 1 92 ? -1.192 -1.613 3.325 1.00 97.25 92 HIS A C 1
ATOM 698 O O . HIS A 1 92 ? -1.329 -1.399 4.523 1.00 97.25 92 HIS A O 1
ATOM 704 N N . HIS A 1 93 ? -2.016 -1.114 2.403 1.00 97.62 93 HIS A N 1
ATOM 705 C CA . HIS A 1 93 ? -3.151 -0.263 2.741 1.00 97.62 93 HIS A CA 1
ATOM 706 C C . HIS A 1 93 ? -4.151 -0.979 3.659 1.00 97.62 93 HIS A C 1
ATOM 708 O O . HIS A 1 93 ? -4.474 -0.452 4.716 1.00 97.62 93 HIS A O 1
ATOM 714 N N . ALA A 1 94 ? -4.536 -2.216 3.328 1.00 97.56 94 ALA A N 1
ATOM 715 C CA . ALA A 1 94 ? -5.427 -3.017 4.167 1.00 97.56 94 ALA A CA 1
ATOM 716 C C . ALA A 1 94 ? -4.845 -3.274 5.570 1.00 97.56 94 ALA A C 1
ATOM 718 O O . ALA A 1 94 ? -5.568 -3.235 6.561 1.00 97.56 94 ALA A O 1
ATOM 719 N N . ALA A 1 95 ? -3.534 -3.512 5.677 1.00 97.00 95 ALA A N 1
ATOM 720 C CA . ALA A 1 95 ? -2.875 -3.674 6.971 1.00 97.00 95 ALA A CA 1
ATOM 721 C C . ALA A 1 95 ? -2.887 -2.376 7.797 1.00 97.00 95 ALA A C 1
ATOM 723 O O . ALA A 1 95 ? -3.050 -2.433 9.013 1.00 97.00 95 ALA A O 1
ATOM 724 N N . VAL A 1 96 ? -2.732 -1.213 7.156 1.00 97.75 96 VAL A N 1
ATOM 725 C CA . VAL A 1 96 ? -2.836 0.091 7.830 1.00 97.75 96 VAL A CA 1
ATOM 726 C C . VAL A 1 96 ? -4.257 0.318 8.345 1.00 97.75 96 VAL A C 1
ATOM 728 O O . VAL A 1 96 ? -4.411 0.627 9.522 1.00 97.75 96 VAL A O 1
ATOM 731 N N . GLU A 1 97 ? -5.282 0.074 7.526 1.00 97.75 97 GLU A N 1
ATOM 732 C CA . GLU A 1 97 ? -6.687 0.193 7.951 1.00 97.75 97 GLU A CA 1
ATOM 733 C C . GLU A 1 97 ? -7.011 -0.739 9.131 1.00 97.75 97 GLU A C 1
ATOM 735 O O . GLU A 1 97 ? -7.665 -0.333 10.089 1.00 97.75 97 GLU A O 1
ATOM 740 N N . GLN A 1 98 ? -6.504 -1.978 9.113 1.00 97.69 98 GLN A N 1
ATOM 741 C CA . GLN A 1 98 ? -6.661 -2.913 10.233 1.00 97.69 98 GLN A CA 1
ATOM 742 C C . GLN A 1 98 ? -5.987 -2.410 11.514 1.00 97.69 98 GLN A C 1
ATOM 744 O O . GLN A 1 98 ? -6.556 -2.538 12.597 1.00 97.69 98 GLN A O 1
ATOM 749 N N . LEU A 1 99 ? -4.785 -1.837 11.414 1.00 97.31 99 LEU A N 1
ATOM 750 C CA . LEU A 1 99 ? -4.084 -1.272 12.569 1.00 97.31 99 LEU A CA 1
ATOM 751 C C . LEU A 1 99 ? -4.811 -0.055 13.142 1.00 97.31 99 LEU A C 1
ATOM 753 O O . LEU A 1 99 ? -4.868 0.098 14.361 1.00 97.31 99 LEU A O 1
ATOM 757 N N . GLU A 1 100 ? -5.365 0.797 12.283 1.00 97.44 100 GLU A N 1
ATOM 758 C CA . GLU A 1 100 ? -6.188 1.931 12.701 1.00 97.44 100 GLU A CA 1
ATOM 759 C C . GLU A 1 100 ? -7.471 1.459 13.395 1.00 97.44 100 GLU A C 1
ATOM 761 O O . GLU A 1 100 ? -7.796 1.968 14.467 1.00 97.44 100 GLU A O 1
ATOM 766 N N . GLY A 1 101 ? -8.132 0.428 12.856 1.00 97.69 101 GLY A N 1
ATOM 767 C CA . GLY A 1 101 ? -9.290 -0.210 13.485 1.00 97.69 101 GLY A CA 1
ATOM 768 C C . GLY A 1 101 ? -8.974 -0.757 14.878 1.00 97.69 101 GLY A C 1
ATOM 769 O O . GLY A 1 101 ? -9.607 -0.359 15.851 1.00 97.69 101 GLY A O 1
ATOM 770 N N . LEU A 1 102 ? -7.926 -1.578 15.002 1.00 96.94 102 LEU A N 1
ATOM 771 C CA . LEU A 1 102 ? -7.488 -2.137 16.290 1.00 96.94 102 LEU A CA 1
ATOM 772 C C . LEU A 1 102 ? -7.075 -1.056 17.294 1.00 96.94 102 LEU A C 1
ATOM 774 O O . LEU A 1 102 ? -7.253 -1.211 18.503 1.00 96.94 102 LEU A O 1
ATOM 778 N N . ARG A 1 103 ? -6.493 0.047 16.816 1.00 97.38 103 ARG A N 1
ATOM 779 C CA . ARG A 1 103 ? -6.167 1.188 17.671 1.00 97.38 103 ARG A CA 1
ATOM 780 C C . ARG A 1 103 ? -7.435 1.853 18.200 1.00 97.38 103 ARG A C 1
ATOM 782 O O . ARG A 1 103 ? -7.486 2.135 19.394 1.00 97.38 103 ARG A O 1
ATOM 789 N N . GLY A 1 104 ? -8.430 2.064 17.342 1.00 97.25 104 GLY A N 1
ATOM 790 C CA . GLY A 1 104 ? -9.732 2.600 17.735 1.00 97.25 104 GLY A CA 1
ATOM 791 C C . GLY A 1 104 ? -10.450 1.703 18.744 1.00 97.25 104 GLY A C 1
ATOM 792 O O . GLY A 1 104 ? -10.910 2.196 19.768 1.00 97.25 104 GLY A O 1
ATOM 793 N N . GLU A 1 105 ? -10.468 0.387 18.512 1.00 97.31 105 GLU A N 1
ATOM 794 C CA . GLU A 1 105 ? -11.018 -0.599 19.457 1.00 97.31 105 GLU A CA 1
ATOM 795 C C . GLU A 1 105 ? -10.308 -0.527 20.813 1.00 97.31 105 GLU A C 1
ATOM 797 O O . GLU A 1 105 ? -10.948 -0.409 21.851 1.00 97.31 105 GLU A O 1
ATOM 802 N N . ARG A 1 106 ? -8.971 -0.484 20.822 1.00 97.06 106 ARG A N 1
ATOM 803 C CA . ARG A 1 106 ? -8.199 -0.367 22.066 1.00 97.06 106 ARG A CA 1
ATOM 804 C C . ARG A 1 106 ? -8.472 0.939 22.817 1.00 97.06 106 ARG A C 1
ATOM 806 O O . ARG A 1 106 ? -8.450 0.949 24.048 1.00 97.06 106 ARG A O 1
ATOM 813 N N . GLU A 1 107 ? -8.641 2.046 22.099 1.00 97.56 107 GLU A N 1
ATOM 814 C CA . GLU A 1 107 ? -8.999 3.336 22.694 1.00 97.56 107 GLU A CA 1
ATOM 815 C C . GLU A 1 107 ? -10.410 3.273 23.300 1.00 97.56 107 GLU A C 1
ATOM 817 O O . GLU A 1 107 ? -10.601 3.720 24.431 1.00 97.56 107 GLU A O 1
ATOM 822 N N . HIS A 1 108 ? -11.360 2.629 22.618 1.00 97.31 108 HIS A N 1
ATOM 823 C CA . HIS A 1 108 ? -12.704 2.389 23.137 1.00 97.31 108 HIS A CA 1
ATOM 824 C C . HIS A 1 108 ? -12.692 1.518 24.403 1.00 97.31 108 HIS A C 1
ATOM 826 O O . HIS A 1 108 ? -13.172 1.965 25.446 1.00 97.31 108 HIS A O 1
ATOM 832 N N . ASP A 1 109 ? -12.036 0.357 24.368 1.00 97.56 109 ASP A N 1
ATOM 833 C CA . ASP A 1 109 ? -11.895 -0.542 25.520 1.00 97.56 109 ASP A CA 1
ATOM 834 C C . ASP A 1 109 ? -11.248 0.162 26.721 1.00 97.56 109 ASP A C 1
ATOM 836 O O . ASP A 1 109 ? -11.616 -0.069 27.875 1.00 97.56 109 ASP A O 1
ATOM 840 N N . ALA A 1 110 ? -10.266 1.037 26.472 1.00 97.56 110 ALA A N 1
ATOM 841 C CA . ALA A 1 110 ? -9.641 1.824 27.526 1.00 97.56 110 ALA A CA 1
ATOM 842 C C . ALA A 1 110 ? -10.648 2.780 28.180 1.00 97.56 110 ALA A C 1
ATOM 844 O O . ALA A 1 110 ? -10.706 2.836 29.407 1.00 97.56 110 ALA A O 1
ATOM 845 N N . THR A 1 111 ? -11.466 3.477 27.384 1.00 97.62 111 THR A N 1
ATOM 846 C CA . THR A 1 111 ? -12.506 4.370 27.916 1.00 97.62 111 THR A CA 1
ATOM 847 C C . THR A 1 111 ? -13.585 3.620 28.693 1.00 97.62 111 THR A C 1
ATOM 849 O O . THR A 1 111 ? -13.970 4.069 29.771 1.00 97.62 111 THR A O 1
ATOM 852 N N . GLU A 1 112 ? -14.031 2.457 28.209 1.00 97.88 112 GLU A N 1
ATOM 853 C CA . GLU A 1 112 ? -15.008 1.630 28.923 1.00 97.88 112 GLU A CA 1
ATOM 854 C C . GLU A 1 112 ? -14.442 1.107 30.242 1.00 97.88 112 GLU A C 1
ATOM 856 O O . GLU A 1 112 ? -15.091 1.201 31.285 1.00 97.88 112 GLU A O 1
ATOM 861 N N . ARG A 1 113 ? -13.204 0.601 30.226 1.00 97.81 113 ARG A N 1
ATOM 862 C CA . ARG A 1 113 ? -12.524 0.125 31.433 1.00 97.81 113 ARG A CA 1
ATOM 863 C C . ARG A 1 113 ? -12.386 1.236 32.467 1.00 97.81 113 ARG A C 1
ATOM 865 O O . ARG A 1 113 ? -12.603 0.984 33.652 1.00 97.81 113 ARG A O 1
ATOM 872 N N . ASP A 1 114 ? -11.995 2.430 32.038 1.00 97.94 114 ASP A N 1
ATOM 873 C CA . ASP A 1 114 ? -11.812 3.560 32.943 1.00 97.94 114 ASP A CA 1
ATOM 874 C C . ASP A 1 114 ? -13.174 4.007 33.519 1.00 97.94 114 ASP A C 1
ATOM 876 O O . ASP A 1 114 ? -13.290 4.166 34.731 1.00 97.94 114 ASP A O 1
ATOM 880 N N . GLY A 1 115 ? -14.246 4.037 32.715 1.00 98.19 115 GLY A N 1
ATOM 881 C CA . GLY A 1 115 ? -15.604 4.321 33.202 1.00 98.19 115 GLY A CA 1
ATOM 882 C C . GLY A 1 115 ? -16.168 3.261 34.163 1.00 98.19 115 GLY A C 1
ATOM 883 O O . GLY A 1 115 ? -16.800 3.593 35.172 1.00 98.19 115 GLY A O 1
ATOM 884 N N . LEU A 1 116 ? -15.908 1.976 33.904 1.00 97.12 116 LEU A N 1
ATOM 885 C CA . LEU A 1 116 ? -16.262 0.890 34.824 1.00 97.12 116 LEU A CA 1
ATOM 886 C C . LEU A 1 116 ? -15.488 0.997 36.137 1.00 97.12 116 LEU A C 1
ATOM 888 O O . LEU A 1 116 ? -16.050 0.746 37.202 1.00 97.12 116 LEU A O 1
ATOM 892 N N . ARG A 1 117 ? -14.210 1.378 36.075 1.00 98.00 117 ARG A N 1
ATOM 893 C CA . ARG A 1 117 ? -13.381 1.583 37.263 1.00 98.00 117 ARG A CA 1
ATOM 894 C C . ARG A 1 117 ? -13.912 2.727 38.120 1.00 98.00 117 ARG A C 1
ATOM 896 O O . ARG A 1 117 ? -14.074 2.530 39.321 1.00 98.00 117 ARG A O 1
ATOM 903 N N . ASP A 1 118 ? -14.249 3.854 37.502 1.00 97.94 118 ASP A N 1
ATOM 904 C CA . ASP A 1 118 ? -14.840 4.999 38.196 1.00 97.94 118 ASP A CA 1
ATOM 905 C C . ASP A 1 118 ? -16.172 4.624 38.862 1.00 97.94 118 ASP A C 1
ATOM 907 O O . ASP A 1 118 ? -16.409 4.966 40.020 1.00 97.94 118 ASP A O 1
ATOM 911 N N . SER A 1 119 ? -17.016 3.848 38.174 1.00 97.25 119 SER A N 1
ATOM 912 C CA . SER A 1 119 ? -18.286 3.350 38.728 1.00 97.25 119 SER A CA 1
ATOM 913 C C . SER A 1 119 ? -18.065 2.431 39.936 1.00 97.25 119 SER A C 1
ATOM 915 O O . SER A 1 119 ? -18.773 2.514 40.938 1.00 97.25 119 SER A O 1
ATOM 917 N N . LEU A 1 120 ? -17.052 1.565 39.872 1.00 97.44 120 LEU A N 1
ATOM 918 C CA . LEU A 1 120 ? -16.712 0.638 40.951 1.00 97.44 120 LEU A CA 1
ATOM 919 C C . LEU A 1 120 ? -16.179 1.385 42.183 1.00 97.44 120 LEU A C 1
ATOM 921 O O . LEU A 1 120 ? -16.516 1.036 43.316 1.00 97.44 120 LEU A O 1
ATOM 925 N N . ASP A 1 121 ? -15.381 2.431 41.973 1.00 97.44 121 ASP A N 1
ATOM 926 C CA . ASP A 1 121 ? -14.884 3.281 43.055 1.00 97.44 121 ASP A CA 1
ATOM 927 C C . ASP A 1 121 ? -16.018 4.113 43.693 1.00 97.44 121 ASP A C 1
ATOM 929 O O . ASP A 1 121 ? -16.048 4.252 44.919 1.00 97.44 121 ASP A O 1
ATOM 933 N N . GLN A 1 122 ? -17.009 4.565 42.914 1.00 97.06 122 GLN A N 1
ATOM 934 C CA . GLN A 1 122 ? -18.222 5.213 43.440 1.00 97.06 122 GLN A CA 1
ATOM 935 C C . GLN A 1 122 ? -19.063 4.270 44.314 1.00 97.06 122 GLN A C 1
ATOM 937 O O . GLN A 1 122 ? -19.414 4.628 45.438 1.00 97.06 122 GLN A O 1
ATOM 942 N N . GLU A 1 123 ? -19.340 3.050 43.845 1.00 95.75 123 GLU A N 1
ATOM 943 C CA . GLU A 1 123 ? -20.095 2.039 44.604 1.00 95.75 123 GLU A CA 1
ATOM 944 C C . GLU A 1 123 ? -19.390 1.656 45.912 1.00 95.75 123 GLU A C 1
ATOM 946 O O . GLU A 1 123 ? -20.024 1.492 46.957 1.00 95.75 123 GLU A O 1
ATOM 951 N N . ARG A 1 124 ? -18.054 1.558 45.892 1.00 95.69 124 ARG A N 1
ATOM 952 C CA . ARG A 1 124 ? -17.259 1.339 47.110 1.00 95.69 124 ARG A CA 1
ATOM 953 C C . ARG A 1 124 ? -17.414 2.489 48.100 1.00 95.69 124 ARG A C 1
ATOM 955 O O . ARG A 1 124 ? -17.645 2.221 49.277 1.00 95.69 124 ARG A O 1
ATOM 962 N N . GLY A 1 125 ? -17.333 3.735 47.629 1.00 96.62 125 GLY A N 1
ATOM 963 C CA . GLY A 1 125 ? -17.560 4.920 48.457 1.00 96.62 125 GLY A CA 1
ATOM 964 C C . GLY A 1 125 ? -18.954 4.923 49.090 1.00 96.62 125 GLY A C 1
ATOM 965 O O . GLY A 1 125 ? -19.076 5.016 50.311 1.00 96.62 125 GLY A O 1
ATOM 966 N N . ALA A 1 126 ? -19.997 4.703 48.285 1.00 95.69 126 ALA A N 1
ATOM 967 C CA . ALA A 1 126 ? -21.381 4.644 48.757 1.00 95.69 126 ALA A CA 1
ATOM 968 C C . ALA A 1 126 ? -21.608 3.512 49.777 1.00 95.69 126 ALA A C 1
ATOM 970 O O . ALA A 1 126 ? -22.273 3.701 50.799 1.00 95.69 126 ALA A O 1
ATOM 971 N N . ALA A 1 127 ? -21.020 2.333 49.549 1.00 94.62 127 ALA A N 1
ATOM 972 C CA . ALA A 1 127 ? -21.107 1.210 50.479 1.00 94.62 127 ALA A CA 1
ATOM 973 C C . ALA A 1 127 ? -20.392 1.491 51.812 1.00 94.62 127 ALA A C 1
ATOM 975 O O . ALA A 1 127 ? -20.869 1.076 52.874 1.00 94.62 127 ALA A O 1
ATOM 976 N N . GLU A 1 128 ? -19.250 2.183 51.785 1.00 95.44 128 GLU A N 1
ATOM 977 C CA . GLU A 1 128 ? -18.544 2.607 52.995 1.00 95.44 128 GLU A CA 1
ATOM 978 C C . GLU A 1 128 ? -19.333 3.657 53.785 1.00 95.44 128 GLU A C 1
ATOM 980 O O . GLU A 1 128 ? -19.453 3.531 55.006 1.00 95.44 128 GLU A O 1
ATOM 985 N N . GLU A 1 129 ? -19.923 4.643 53.111 1.00 94.50 129 GLU A N 1
ATOM 986 C CA . GLU A 1 129 ? -20.796 5.646 53.730 1.00 94.50 129 GLU A CA 1
ATOM 987 C C . GLU A 1 129 ? -22.029 5.000 54.370 1.00 94.50 129 GLU A C 1
ATOM 989 O O . GLU A 1 129 ? -22.304 5.228 55.549 1.00 94.50 129 GLU A O 1
ATOM 994 N N . ALA A 1 130 ? -22.707 4.094 53.659 1.00 93.19 130 ALA A N 1
ATOM 995 C CA . ALA A 1 130 ? -23.852 3.359 54.193 1.00 93.19 130 ALA A CA 1
ATOM 996 C C . ALA A 1 130 ? -23.488 2.538 55.445 1.00 93.19 130 ALA A C 1
ATOM 998 O O . ALA A 1 130 ? -24.261 2.480 56.407 1.00 93.19 130 ALA A O 1
ATOM 999 N N . ARG A 1 131 ? -22.293 1.927 55.474 1.00 93.19 131 ARG A N 1
ATOM 1000 C CA . ARG A 1 131 ? -21.784 1.225 56.666 1.00 93.19 131 ARG A CA 1
ATOM 1001 C C . ARG A 1 131 ? -21.556 2.178 57.837 1.00 93.19 131 ARG A C 1
ATOM 1003 O O . ARG A 1 131 ? -21.898 1.813 58.961 1.00 93.19 131 ARG A O 1
ATOM 1010 N N . ARG A 1 132 ? -21.011 3.375 57.592 1.00 92.94 132 ARG A N 1
ATOM 1011 C CA . ARG A 1 132 ? -20.821 4.400 58.632 1.00 92.94 132 ARG A CA 1
ATOM 1012 C C . ARG A 1 132 ? -22.158 4.874 59.192 1.00 92.94 132 ARG A C 1
ATOM 1014 O O . ARG A 1 132 ? -22.351 4.782 60.400 1.00 92.94 132 ARG A O 1
ATOM 1021 N N . CYS A 1 133 ? -23.109 5.246 58.333 1.00 91.31 133 CYS A N 1
ATOM 1022 C CA . CYS A 1 133 ? -24.444 5.668 58.762 1.00 91.31 133 CYS A CA 1
ATOM 1023 C C . CYS A 1 133 ? -25.164 4.576 59.565 1.00 91.31 133 CYS A C 1
ATOM 1025 O O . CYS A 1 133 ? -25.784 4.862 60.586 1.00 91.31 133 CYS A O 1
ATOM 1027 N N . LYS A 1 134 ? -25.053 3.306 59.150 1.00 90.38 134 LYS A N 1
ATOM 1028 C CA . LYS A 1 134 ? -25.639 2.184 59.895 1.00 90.38 134 LYS A CA 1
ATOM 1029 C C . LYS A 1 134 ? -25.001 2.009 61.276 1.00 90.38 134 LYS A C 1
ATOM 1031 O O . LYS A 1 134 ? -25.723 1.773 62.240 1.00 90.38 134 LYS A O 1
ATOM 1036 N N . ALA A 1 135 ? -23.677 2.119 61.379 1.00 89.69 135 ALA A N 1
ATOM 1037 C CA . ALA A 1 135 ? -22.971 2.014 62.655 1.00 89.69 135 ALA A CA 1
ATOM 1038 C C . ALA A 1 135 ? -23.323 3.173 63.606 1.00 89.69 135 ALA A C 1
ATOM 1040 O O . ALA A 1 135 ? -23.496 2.956 64.804 1.00 89.69 135 ALA A O 1
ATOM 1041 N N . GLU A 1 136 ? -23.472 4.390 63.077 1.00 88.31 136 GLU A N 1
ATOM 1042 C CA . GLU A 1 136 ? -23.930 5.560 63.837 1.00 88.31 136 GLU A CA 1
ATOM 1043 C C . GLU A 1 136 ? -25.376 5.393 64.317 1.00 88.31 136 GLU A C 1
ATOM 1045 O O . GLU A 1 136 ? -25.656 5.609 65.495 1.00 88.31 136 GLU A O 1
ATOM 1050 N N . ALA A 1 137 ? -26.279 4.923 63.449 1.00 85.00 137 ALA A N 1
ATOM 1051 C CA . ALA A 1 137 ? -27.663 4.631 63.817 1.00 85.00 137 ALA A CA 1
ATOM 1052 C C . ALA A 1 137 ? -27.763 3.531 64.889 1.00 85.00 137 ALA A C 1
ATOM 1054 O O . ALA A 1 137 ? -28.569 3.644 65.809 1.00 85.00 137 ALA A O 1
ATOM 1055 N N . GLN A 1 138 ? -26.930 2.487 64.807 1.00 83.56 138 GLN A N 1
ATOM 1056 C CA . GLN A 1 138 ? -26.869 1.437 65.828 1.00 83.56 138 GLN A CA 1
ATOM 1057 C C . GLN A 1 138 ? -26.369 1.966 67.173 1.00 83.56 138 GLN A C 1
ATOM 1059 O O . GLN A 1 138 ? -26.991 1.670 68.188 1.00 83.56 138 GLN A O 1
ATOM 1064 N N . ARG A 1 139 ? -25.316 2.795 67.194 1.00 82.44 139 ARG A N 1
ATOM 1065 C CA . ARG A 1 139 ? -24.857 3.445 68.434 1.00 82.44 139 ARG A CA 1
ATOM 1066 C C . ARG A 1 139 ? -25.936 4.326 69.053 1.00 82.44 139 ARG A C 1
ATOM 1068 O O . ARG A 1 139 ? -26.159 4.240 70.253 1.00 82.44 139 ARG A O 1
ATOM 1075 N N . ALA A 1 140 ? -26.635 5.119 68.243 1.00 77.88 140 ALA A N 1
ATOM 1076 C CA . ALA A 1 140 ? -27.742 5.942 68.724 1.00 77.88 140 ALA A CA 1
ATOM 1077 C C . ALA A 1 140 ? -28.881 5.091 69.324 1.00 77.88 140 ALA A C 1
ATOM 1079 O O . ALA A 1 140 ? -29.495 5.490 70.311 1.00 77.88 140 ALA A O 1
ATOM 1080 N N . LEU A 1 141 ? -29.147 3.907 68.759 1.00 72.50 141 LEU A N 1
ATOM 1081 C CA . LEU A 1 141 ? -30.150 2.970 69.272 1.00 72.50 141 LEU A CA 1
ATOM 1082 C C . LEU A 1 141 ? -29.704 2.287 70.578 1.00 72.50 141 LEU A C 1
ATOM 1084 O O . LEU A 1 141 ? -30.511 2.111 71.486 1.00 72.50 141 LEU A O 1
ATOM 1088 N N . GLU A 1 142 ? -28.425 1.918 70.687 1.00 73.25 142 GLU A N 1
ATOM 1089 C CA . GLU A 1 142 ? -27.836 1.354 71.910 1.00 73.25 142 GLU A CA 1
ATOM 1090 C C . GLU A 1 142 ? -27.827 2.377 73.057 1.00 73.25 142 GLU A C 1
ATOM 1092 O O . GLU A 1 142 ? -28.161 2.030 74.190 1.00 73.25 142 GLU A O 1
ATOM 1097 N N . GLU A 1 143 ? -27.517 3.646 72.765 1.00 71.25 143 GLU A N 1
ATOM 1098 C CA . GLU A 1 143 ? -27.585 4.753 73.730 1.00 71.25 143 GLU A CA 1
ATOM 1099 C C . GLU A 1 143 ? -29.025 5.077 74.162 1.00 71.25 143 GLU A C 1
ATOM 1101 O O . GLU A 1 143 ? -29.240 5.506 75.296 1.00 71.25 143 GLU A O 1
ATOM 1106 N N . ALA A 1 144 ? -30.021 4.831 73.302 1.00 63.59 144 ALA A N 1
ATOM 1107 C CA . ALA A 1 144 ? -31.435 5.022 73.630 1.00 63.59 144 ALA A CA 1
ATOM 1108 C C . ALA A 1 144 ? -31.990 3.971 74.618 1.00 63.59 144 ALA A C 1
ATOM 1110 O O . ALA A 1 144 ? -33.012 4.224 75.259 1.00 63.59 144 ALA A O 1
ATOM 1111 N N . GLY A 1 145 ? -31.307 2.831 74.796 1.00 52.75 145 GLY A N 1
ATOM 1112 C CA . GLY A 1 145 ? -31.693 1.756 75.717 1.00 52.75 145 GLY A CA 1
ATOM 1113 C C . GLY A 1 145 ? -32.994 1.020 75.334 1.00 52.75 145 GLY A C 1
ATOM 1114 O O . GLY A 1 145 ? -33.776 1.494 74.509 1.00 52.75 145 GLY A O 1
ATOM 1115 N N . PRO A 1 146 ? -33.266 -0.169 75.911 1.00 57.22 146 PRO A N 1
ATOM 1116 C CA . PRO A 1 146 ? -34.527 -0.867 75.681 1.00 57.22 146 PRO A CA 1
ATOM 1117 C C . PRO A 1 146 ? -35.684 -0.025 76.223 1.00 57.22 146 PRO A C 1
ATOM 1119 O O . PRO A 1 146 ? -35.715 0.312 77.409 1.00 57.22 146 PRO A O 1
ATOM 1122 N N . THR A 1 147 ? -36.637 0.313 75.354 1.00 56.34 147 THR A N 1
ATOM 1123 C CA . THR A 1 147 ? -37.860 1.028 75.727 1.00 56.34 147 THR A CA 1
ATOM 1124 C C . THR A 1 147 ? -38.606 0.186 76.764 1.00 56.34 147 THR A C 1
ATOM 1126 O O . THR A 1 147 ? -39.120 -0.886 76.449 1.00 56.34 147 THR A O 1
ATOM 1129 N N . GLN A 1 148 ? -38.593 0.613 78.029 1.00 51.91 148 GLN A N 1
ATOM 1130 C CA . GLN A 1 148 ? -39.290 -0.098 79.098 1.00 51.91 148 GLN A CA 1
ATOM 1131 C C . GLN A 1 148 ? -40.793 0.040 78.868 1.00 51.91 148 GLN A C 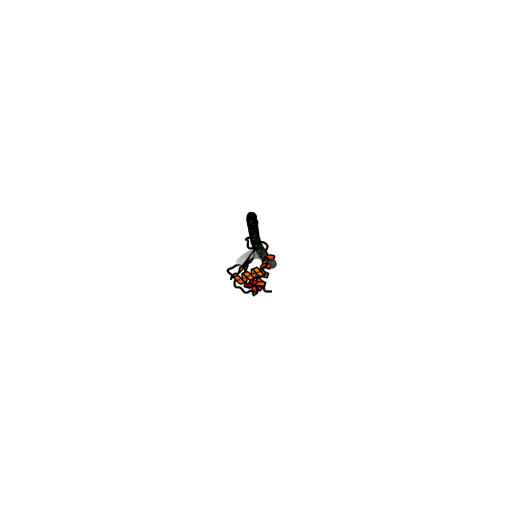1
ATOM 1133 O O . GLN A 1 148 ? -41.342 1.120 79.065 1.00 51.91 148 GLN A O 1
ATOM 1138 N N . LEU A 1 149 ? -41.438 -1.051 78.449 1.00 53.56 149 LEU A N 1
ATOM 1139 C CA . LEU A 1 149 ? -42.893 -1.139 78.385 1.00 53.56 149 LEU A CA 1
ATOM 1140 C C . LEU A 1 149 ? -43.451 -1.011 79.809 1.00 53.56 149 LEU A C 1
ATOM 1142 O O . LEU A 1 149 ? -43.262 -1.891 80.651 1.00 53.56 149 LEU A O 1
ATOM 1146 N N . SER A 1 150 ? -44.097 0.114 80.091 1.00 55.62 150 SER A N 1
ATOM 1147 C CA . SER A 1 150 ? -44.831 0.377 81.324 1.00 55.62 150 SER A CA 1
ATOM 1148 C C . SER A 1 150 ? -46.187 -0.333 81.286 1.00 55.62 150 SER A C 1
ATOM 1150 O O . SER A 1 150 ? -46.750 -0.580 80.223 1.00 55.62 150 SER A O 1
ATOM 1152 N N . SER A 1 151 ? -46.784 -0.613 82.446 1.00 54.06 151 SER A N 1
ATOM 1153 C CA . SER A 1 151 ? -48.115 -1.236 82.571 1.00 54.06 151 SER A CA 1
ATOM 1154 C C . SER A 1 151 ? -49.277 -0.382 82.026 1.00 54.06 151 SER A C 1
ATOM 1156 O O . SER A 1 151 ? -50.434 -0.719 82.251 1.00 54.06 151 SER A O 1
ATOM 1158 N N . GLY A 1 152 ? -48.992 0.746 81.373 1.00 58.12 152 GLY A N 1
ATOM 1159 C CA . GLY A 1 152 ? -49.953 1.566 80.633 1.00 58.12 152 GLY A CA 1
ATOM 1160 C C . GLY A 1 152 ? -49.735 1.560 79.117 1.00 58.12 152 GLY A C 1
ATOM 1161 O O . GLY A 1 152 ? -50.466 2.256 78.419 1.00 58.12 152 GLY A O 1
ATOM 1162 N N . ASP A 1 153 ? -48.755 0.808 78.608 1.00 70.69 153 ASP A N 1
ATOM 1163 C CA . ASP A 1 153 ? -48.380 0.852 77.197 1.00 70.69 153 ASP A CA 1
ATOM 1164 C C . ASP A 1 153 ? -49.217 -0.126 76.366 1.00 70.69 153 ASP A C 1
ATOM 1166 O O . ASP A 1 153 ? -49.374 -1.302 76.702 1.00 70.69 153 ASP A O 1
ATOM 1170 N N . VAL A 1 154 ? -49.762 0.383 75.262 1.00 74.50 154 VAL A N 1
ATOM 1171 C CA . VAL A 1 154 ? -50.535 -0.387 74.280 1.00 74.50 154 VAL A CA 1
ATOM 1172 C C . VAL A 1 154 ? -49.605 -1.374 73.571 1.00 74.50 154 VAL A C 1
ATOM 1174 O O . VAL A 1 154 ? -48.605 -0.956 72.992 1.00 74.50 154 VAL A O 1
ATOM 1177 N N . LEU A 1 155 ? -49.938 -2.668 73.586 1.00 83.31 155 LEU A N 1
ATOM 1178 C CA . LEU A 1 155 ? -49.151 -3.735 72.957 1.00 83.31 155 LEU A CA 1
ATOM 1179 C C . LEU A 1 155 ? -49.244 -3.650 71.426 1.00 83.31 155 LEU A C 1
ATOM 1181 O O . LEU A 1 155 ? -48.226 -3.668 70.734 1.00 83.31 155 LEU A O 1
ATOM 1185 N N . ILE A 1 156 ? -50.468 -3.527 70.908 1.00 86.12 156 ILE A N 1
ATOM 1186 C CA . ILE A 1 156 ? -50.758 -3.385 69.478 1.00 86.12 156 ILE A CA 1
ATOM 1187 C C . ILE A 1 156 ? -51.765 -2.250 69.306 1.00 86.12 156 ILE A C 1
ATOM 1189 O O . ILE A 1 156 ? -52.824 -2.265 69.926 1.00 86.12 156 ILE A O 1
ATOM 1193 N N . SER A 1 157 ? -51.445 -1.278 68.458 1.00 90.00 157 SER A N 1
ATOM 1194 C CA . SER A 1 157 ? -52.352 -0.205 68.052 1.00 90.00 157 SER A CA 1
ATOM 1195 C C . SER A 1 157 ? -52.530 -0.257 66.539 1.00 90.00 157 SER A C 1
ATOM 1197 O O . SER A 1 157 ? -51.563 -0.080 65.793 1.00 90.00 157 SER A O 1
ATOM 1199 N N . VAL A 1 158 ? -53.758 -0.527 66.093 1.00 89.12 158 VAL A N 1
ATOM 1200 C CA . VAL A 1 158 ? -54.121 -0.535 64.672 1.00 89.12 158 VAL A CA 1
ATOM 1201 C C . VAL A 1 158 ? -55.033 0.648 64.377 1.00 89.12 158 VAL A C 1
ATOM 1203 O O . VAL A 1 158 ? -56.176 0.697 64.840 1.00 89.12 158 VAL A O 1
ATOM 1206 N N . ALA A 1 159 ? -54.538 1.600 63.591 1.00 90.25 159 ALA A N 1
ATOM 1207 C CA . ALA A 1 159 ? -55.338 2.706 63.085 1.00 90.25 159 ALA A CA 1
ATOM 1208 C C . ALA A 1 159 ? -55.938 2.323 61.727 1.00 90.25 159 ALA A C 1
ATOM 1210 O O . ALA A 1 159 ? -55.217 2.008 60.780 1.00 90.25 159 ALA A O 1
ATOM 1211 N N . PHE A 1 160 ? -57.268 2.342 61.631 1.00 88.75 160 PHE A N 1
ATOM 1212 C CA . PHE A 1 160 ? -57.961 2.075 60.375 1.00 88.75 160 PHE A CA 1
ATOM 1213 C C . PHE A 1 160 ? -58.321 3.384 59.675 1.00 88.75 160 PHE A C 1
ATOM 1215 O O . PHE A 1 160 ? -58.881 4.276 60.307 1.00 88.75 160 PHE A O 1
ATOM 1222 N N . HIS A 1 161 ? -58.054 3.473 58.370 1.00 83.31 161 HIS A N 1
ATOM 1223 C CA . HIS A 1 161 ? -58.134 4.711 57.576 1.00 83.31 161 HIS A CA 1
ATOM 1224 C C . HIS A 1 161 ? -59.471 5.481 57.701 1.00 83.31 161 HIS A C 1
ATOM 1226 O O . HIS A 1 161 ? -59.474 6.706 57.649 1.00 83.31 161 HIS A O 1
ATOM 1232 N N . ASP A 1 162 ? -60.588 4.785 57.954 1.00 79.75 162 ASP A N 1
ATOM 1233 C CA . ASP A 1 162 ? -61.937 5.368 58.075 1.00 79.75 162 ASP A CA 1
ATOM 1234 C C . ASP A 1 162 ? -62.552 5.237 59.484 1.00 79.75 162 ASP A C 1
ATOM 1236 O O . ASP A 1 162 ? -63.779 5.284 59.652 1.00 79.75 162 ASP A O 1
ATOM 1240 N N . ILE A 1 163 ? -61.736 4.982 60.512 1.00 84.88 163 ILE A N 1
ATOM 1241 C CA . ILE A 1 163 ? -62.208 4.831 61.893 1.00 84.88 163 ILE A CA 1
ATOM 1242 C C . ILE A 1 163 ? -61.391 5.745 62.809 1.00 84.88 163 ILE A C 1
ATOM 1244 O O . ILE A 1 163 ? -60.191 5.543 62.959 1.00 84.88 163 ILE A O 1
ATOM 1248 N N . PRO A 1 164 ? -62.031 6.726 63.474 1.00 81.38 164 PRO A N 1
ATOM 1249 C CA . PRO A 1 164 ? -61.317 7.705 64.291 1.00 81.38 164 PRO A CA 1
ATOM 1250 C C . PRO A 1 164 ? -60.730 7.106 65.576 1.00 81.38 164 PRO A C 1
ATOM 1252 O O . PRO A 1 164 ? -59.815 7.684 66.153 1.00 81.38 164 PRO A O 1
ATOM 1255 N N . GLN A 1 165 ? -61.262 5.972 66.041 1.00 86.00 165 GLN A N 1
ATOM 1256 C CA . GLN A 1 165 ? -60.777 5.278 67.229 1.00 86.00 165 GLN A CA 1
ATOM 1257 C C . GLN A 1 165 ? -59.912 4.072 66.825 1.00 86.00 165 GLN A C 1
ATOM 1259 O O . GLN A 1 165 ? -60.456 3.120 66.252 1.00 86.00 165 GLN A O 1
ATOM 1264 N N . PRO A 1 166 ? -58.601 4.067 67.133 1.00 89.94 166 PRO A N 1
ATOM 1265 C CA . PRO A 1 166 ? -57.747 2.921 66.851 1.00 89.94 166 PRO A CA 1
ATOM 1266 C C . PRO A 1 166 ? -58.185 1.704 67.669 1.00 89.94 166 PRO A C 1
ATOM 1268 O O . PRO A 1 166 ? -58.775 1.824 68.747 1.00 89.94 166 PRO A O 1
ATOM 1271 N N . LEU A 1 167 ? -57.912 0.521 67.131 1.00 90.19 167 LEU A N 1
ATOM 1272 C CA . LEU A 1 167 ? -58.050 -0.728 67.862 1.00 90.19 167 LEU A CA 1
ATOM 1273 C C . LEU A 1 167 ? -56.788 -0.925 68.696 1.00 90.19 167 LEU A C 1
ATOM 1275 O O . LEU A 1 167 ? -55.704 -1.123 68.148 1.00 90.19 167 LEU A O 1
ATOM 1279 N N . GLU A 1 168 ? -56.940 -0.849 70.012 1.00 90.44 168 GLU A N 1
ATOM 1280 C CA . GLU A 1 168 ? -55.842 -0.972 70.966 1.00 90.44 168 GLU A CA 1
ATOM 1281 C C . GLU A 1 168 ? -55.958 -2.292 71.722 1.00 90.44 168 GLU A C 1
ATOM 1283 O O . GLU A 1 168 ? -57.015 -2.624 72.261 1.00 90.44 168 GLU A O 1
ATOM 1288 N N . LEU A 1 169 ? -54.858 -3.037 71.746 1.00 88.44 169 LEU A N 1
ATOM 1289 C CA . LEU A 1 169 ? -54.708 -4.256 72.521 1.00 88.44 169 LEU A CA 1
ATOM 1290 C C . LEU A 1 169 ? -53.725 -3.998 73.658 1.00 88.44 169 LEU A C 1
ATOM 1292 O O . LEU A 1 169 ? -52.575 -3.622 73.414 1.00 88.44 169 LEU A O 1
ATOM 1296 N N . MET A 1 170 ? -54.166 -4.216 74.893 1.00 86.69 170 MET A N 1
ATOM 1297 C CA . MET A 1 170 ? -53.316 -4.083 76.071 1.00 86.69 170 MET A CA 1
ATOM 1298 C C . MET A 1 170 ? -52.613 -5.408 76.401 1.00 86.69 170 MET A C 1
ATOM 1300 O O . MET A 1 170 ? -53.128 -6.478 76.078 1.00 86.69 170 MET A O 1
ATOM 1304 N N . PRO A 1 171 ? -51.479 -5.388 77.126 1.00 81.06 171 PRO A N 1
ATOM 1305 C CA . PRO A 1 171 ? -50.746 -6.609 77.478 1.00 81.06 171 PRO A CA 1
ATOM 1306 C C . PRO A 1 171 ? -51.545 -7.640 78.300 1.00 81.06 171 PRO A C 1
ATOM 1308 O O . PRO A 1 171 ? -51.178 -8.810 78.342 1.00 81.06 171 PRO A O 1
ATOM 1311 N N . TRP A 1 172 ? -52.621 -7.228 78.981 1.00 80.50 172 TRP A N 1
ATOM 1312 C CA . TRP A 1 172 ? -53.496 -8.112 79.771 1.00 80.50 172 TRP A CA 1
ATOM 1313 C C . TRP A 1 172 ? -54.755 -8.574 79.027 1.00 80.50 172 TRP A C 1
ATOM 1315 O O . TRP A 1 172 ? -55.548 -9.345 79.579 1.00 80.50 172 TRP A O 1
ATOM 1325 N N . ASP A 1 173 ? -54.966 -8.118 77.793 1.00 85.50 173 ASP A N 1
ATOM 1326 C CA . ASP A 1 173 ? -56.141 -8.452 76.996 1.00 85.50 173 ASP A CA 1
ATOM 1327 C C . ASP A 1 173 ? -56.016 -9.854 76.384 1.00 85.50 173 ASP A C 1
ATOM 1329 O O . ASP A 1 173 ? -55.831 -10.042 75.191 1.00 85.50 173 ASP A O 1
ATOM 1333 N N . THR A 1 174 ? -56.166 -10.875 77.222 1.00 78.44 174 THR A N 1
ATOM 1334 C CA . THR A 1 174 ? -56.044 -12.297 76.843 1.00 78.44 174 THR A CA 1
ATOM 1335 C C . THR A 1 174 ? -57.171 -12.824 75.943 1.00 78.44 174 THR A C 1
ATOM 1337 O O . THR A 1 174 ? -57.114 -13.964 75.489 1.00 78.44 174 THR A O 1
ATOM 1340 N N . ASN A 1 175 ? -58.215 -12.027 75.687 1.00 88.62 175 ASN A N 1
ATOM 1341 C CA . ASN A 1 175 ? -59.361 -12.416 74.865 1.00 88.62 175 ASN A CA 1
ATOM 1342 C C . ASN A 1 175 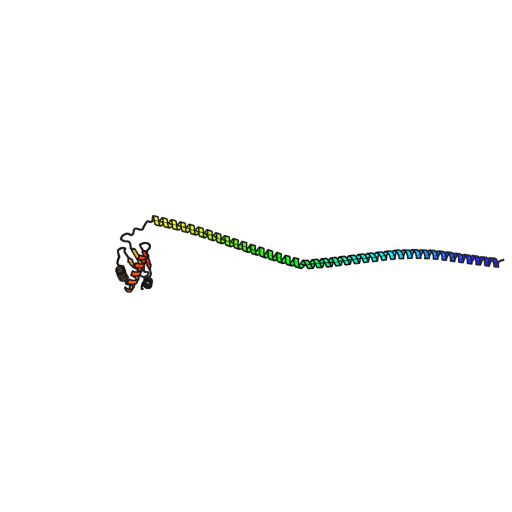? -59.601 -11.401 73.738 1.00 88.62 175 ASN A C 1
ATOM 1344 O O . ASN A 1 175 ? -60.343 -10.428 73.906 1.00 88.62 175 ASN A O 1
ATOM 1348 N N . TYR A 1 176 ? -59.008 -11.671 72.573 1.00 89.56 176 TYR A N 1
ATOM 1349 C CA . TYR A 1 176 ? -59.085 -10.798 71.397 1.00 89.56 176 TYR A CA 1
ATOM 1350 C C . TYR A 1 176 ? -60.504 -10.669 70.863 1.00 89.56 176 TYR A C 1
ATOM 1352 O O . TYR A 1 176 ? -60.908 -9.583 70.460 1.00 89.56 176 TYR A O 1
ATOM 1360 N N . GLU A 1 177 ? -61.304 -11.734 70.928 1.00 89.62 177 GLU A N 1
ATOM 1361 C CA . GLU A 1 177 ? -62.696 -11.685 70.485 1.00 89.62 177 GLU A CA 1
ATOM 1362 C C . GLU A 1 177 ? -63.502 -10.652 71.277 1.00 89.62 177 GLU A C 1
ATOM 1364 O O . GLU A 1 177 ? -64.282 -9.907 70.686 1.00 89.62 177 GLU A O 1
ATOM 1369 N N . SER A 1 178 ? -63.286 -10.568 72.592 1.00 89.81 178 SER A N 1
ATOM 1370 C CA . SER A 1 178 ? -63.959 -9.608 73.475 1.00 89.81 178 SER A CA 1
ATOM 1371 C C . SER A 1 178 ? -63.522 -8.167 73.206 1.00 89.81 178 SER A C 1
ATOM 1373 O O . SER A 1 178 ? -64.359 -7.264 73.158 1.00 89.81 178 S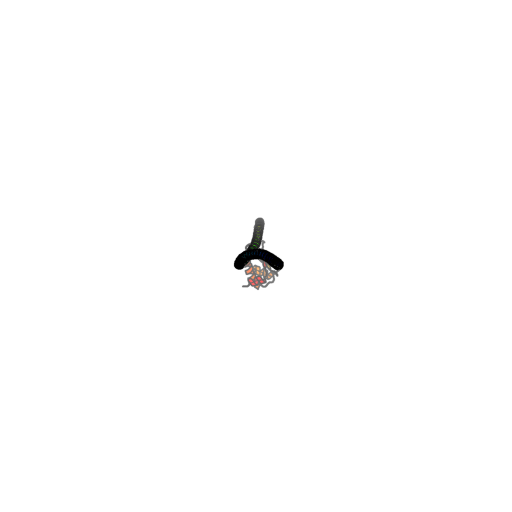ER A O 1
ATOM 1375 N N . VAL A 1 179 ? -62.223 -7.946 72.995 1.00 90.19 179 VAL A N 1
ATOM 1376 C CA . VAL A 1 179 ? -61.655 -6.619 72.697 1.00 90.19 179 VAL A CA 1
ATOM 1377 C C . VAL A 1 179 ? -62.166 -6.117 71.351 1.00 90.19 179 VAL A C 1
ATOM 1379 O O . VAL A 1 179 ? -62.725 -5.024 71.268 1.00 90.19 179 VAL A O 1
ATOM 1382 N N . VAL A 1 180 ? -62.066 -6.953 70.315 1.00 91.69 180 VAL A N 1
ATOM 1383 C CA . VAL A 1 180 ? -62.529 -6.630 68.962 1.00 91.69 180 VAL A CA 1
ATOM 1384 C C . VAL A 1 180 ? -64.043 -6.434 68.938 1.00 91.69 180 VAL A C 1
ATOM 1386 O O . VAL A 1 180 ? -64.510 -5.491 68.310 1.00 91.69 180 VAL A O 1
ATOM 1389 N N . ALA A 1 181 ? -64.828 -7.245 69.657 1.00 90.75 181 ALA A N 1
ATOM 1390 C CA . ALA A 1 181 ? -66.277 -7.050 69.746 1.00 90.75 181 ALA A CA 1
ATOM 1391 C C . ALA A 1 181 ? -66.648 -5.701 70.380 1.00 90.75 181 ALA A C 1
ATOM 1393 O O . ALA A 1 181 ? -67.511 -4.992 69.859 1.00 90.75 181 ALA A O 1
ATOM 1394 N N . LYS A 1 182 ? -65.990 -5.325 71.486 1.00 90.38 182 LYS A N 1
ATOM 1395 C CA . LYS A 1 182 ? -66.206 -4.027 72.147 1.00 90.38 182 LYS A CA 1
ATOM 1396 C C . LYS A 1 182 ? -65.794 -2.868 71.247 1.00 90.38 182 LYS A C 1
ATOM 1398 O O . LYS A 1 182 ? -66.531 -1.889 71.151 1.00 90.38 182 LYS A O 1
ATOM 1403 N N . TRP A 1 183 ? -64.655 -2.991 70.572 1.00 94.06 183 TRP A N 1
ATOM 1404 C CA . TRP A 1 183 ? -64.178 -1.970 69.649 1.00 94.06 183 TRP A CA 1
ATOM 1405 C C . TRP A 1 183 ? -65.091 -1.829 68.427 1.00 94.06 183 TRP A C 1
ATOM 1407 O O . TRP A 1 183 ? -65.500 -0.716 68.120 1.00 94.06 183 TRP A O 1
ATOM 1417 N N . LEU A 1 184 ? -65.507 -2.927 67.783 1.00 90.62 184 LEU A N 1
ATOM 1418 C CA . LEU A 1 184 ? -66.453 -2.893 66.658 1.00 90.62 184 LEU A CA 1
ATOM 1419 C C . LEU A 1 184 ? -67.789 -2.258 67.062 1.00 90.62 184 LEU A C 1
ATOM 1421 O O . LEU A 1 184 ? -68.356 -1.488 66.287 1.00 90.62 184 LEU A O 1
ATOM 1425 N N . ALA A 1 185 ? -68.272 -2.541 68.276 1.00 88.81 185 ALA A N 1
ATOM 1426 C CA . ALA A 1 185 ? -69.472 -1.909 68.817 1.00 88.81 185 ALA A CA 1
ATOM 1427 C C . ALA A 1 185 ? -69.283 -0.394 69.024 1.00 88.81 185 ALA A C 1
ATOM 1429 O O . ALA A 1 185 ? -70.153 0.383 68.634 1.00 88.81 185 ALA A O 1
ATOM 1430 N N . GLY A 1 186 ? -68.143 0.034 69.580 1.00 86.69 186 GLY A N 1
ATOM 1431 C CA . GLY A 1 186 ? -67.803 1.452 69.765 1.00 86.69 186 GLY A CA 1
ATOM 1432 C C . GLY A 1 186 ? -67.596 2.207 68.447 1.00 86.69 186 GLY A C 1
ATOM 1433 O O . GLY A 1 186 ? -68.090 3.320 68.284 1.00 86.69 186 GLY A O 1
ATOM 1434 N N . ALA A 1 187 ? -66.953 1.563 67.473 1.00 86.31 187 ALA A N 1
ATOM 1435 C CA . ALA A 1 187 ? -66.714 2.076 66.127 1.00 86.31 187 ALA A CA 1
ATOM 1436 C C . ALA A 1 187 ? -67.939 1.962 65.196 1.00 86.31 187 ALA A C 1
ATOM 1438 O O . ALA A 1 187 ? -67.862 2.368 64.035 1.00 86.31 187 ALA A O 1
ATOM 1439 N N . GLN A 1 188 ? -69.058 1.402 65.680 1.00 85.25 188 GLN A N 1
ATOM 1440 C CA . GLN A 1 188 ? -70.300 1.170 64.927 1.00 85.25 188 GLN A CA 1
ATOM 1441 C C . GLN A 1 188 ? -70.087 0.388 63.618 1.00 85.25 188 GLN A C 1
ATOM 1443 O O . GLN A 1 188 ? -70.674 0.689 62.576 1.00 85.25 188 GLN A O 1
ATOM 1448 N N . ARG A 1 189 ? -69.225 -0.633 63.656 1.00 86.94 189 ARG A N 1
ATOM 1449 C CA . ARG A 1 189 ? -68.908 -1.495 62.510 1.00 86.94 189 ARG A CA 1
ATOM 1450 C C . ARG A 1 189 ? -69.571 -2.867 62.631 1.00 86.94 189 ARG A C 1
ATOM 1452 O O . ARG A 1 189 ? -70.034 -3.282 63.689 1.00 86.94 189 ARG A O 1
ATOM 1459 N N . SER A 1 190 ? -69.651 -3.569 61.501 1.00 88.19 190 SER A N 1
ATOM 1460 C CA . SER A 1 190 ? -70.318 -4.872 61.412 1.00 88.19 190 SER A CA 1
ATOM 1461 C C . SER A 1 190 ? -69.598 -5.931 62.248 1.00 88.19 190 SER A C 1
ATOM 1463 O O . SER A 1 190 ? -68.393 -6.128 62.100 1.00 88.19 190 SER A O 1
ATOM 1465 N N . SER A 1 191 ? -70.352 -6.693 63.045 1.00 88.06 191 SER A N 1
ATOM 1466 C CA . SER A 1 191 ? -69.832 -7.842 63.800 1.00 88.06 191 SER A CA 1
ATOM 1467 C C . SER A 1 191 ? -69.295 -8.964 62.905 1.00 88.06 191 SER A C 1
ATOM 1469 O O . SER A 1 191 ? -68.510 -9.788 63.361 1.00 88.06 191 SER A O 1
ATOM 1471 N N . ARG A 1 192 ? -69.648 -8.980 61.611 1.00 87.12 192 ARG A N 1
ATOM 1472 C CA . ARG A 1 192 ? -69.109 -9.948 60.637 1.00 87.12 192 ARG A CA 1
ATOM 1473 C C . ARG A 1 192 ? -67.600 -9.812 60.418 1.00 87.12 192 ARG A C 1
ATOM 1475 O O . ARG A 1 192 ? -66.980 -10.759 59.958 1.00 87.12 192 ARG A O 1
ATOM 1482 N N . LEU A 1 193 ? -67.025 -8.655 60.748 1.00 87.69 193 LEU A N 1
ATOM 1483 C CA . LEU A 1 193 ? -65.592 -8.382 60.611 1.00 87.69 193 LEU A CA 1
ATOM 1484 C C . LEU A 1 193 ? -64.773 -8.945 61.781 1.00 87.69 193 LEU A C 1
ATOM 1486 O O . LEU A 1 193 ? -63.549 -8.986 61.706 1.00 87.69 193 LEU A O 1
ATOM 1490 N N . GLN A 1 194 ? -65.433 -9.375 62.862 1.00 90.94 194 GLN A N 1
ATOM 1491 C CA . GLN A 1 194 ? -64.777 -9.766 64.108 1.00 90.94 194 GLN A CA 1
ATOM 1492 C C . GLN A 1 194 ? -63.756 -10.887 63.900 1.00 90.94 194 GLN A C 1
ATOM 1494 O O . GLN A 1 194 ? -62.628 -10.767 64.364 1.00 90.94 194 GLN A O 1
ATOM 1499 N N . SER A 1 195 ? -64.117 -11.947 63.175 1.00 90.00 195 SER A N 1
ATOM 1500 C CA . SER A 1 195 ? -63.226 -13.090 62.947 1.00 90.00 195 SER A CA 1
ATOM 1501 C C . SER A 1 195 ? -61.970 -12.704 62.162 1.00 90.00 195 SER A C 1
ATOM 1503 O O . SER A 1 195 ? -60.873 -13.109 62.538 1.00 90.00 195 SER A O 1
ATOM 1505 N N . SER A 1 19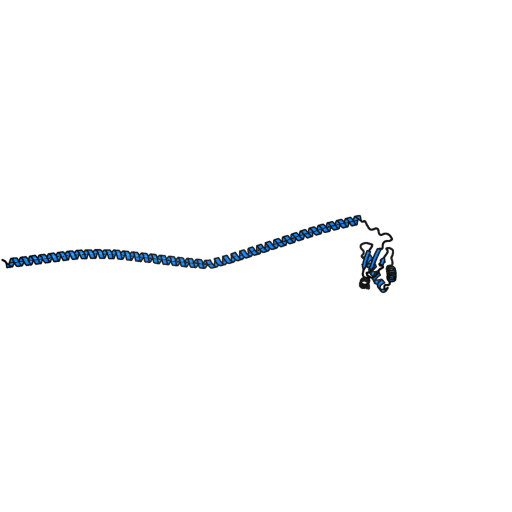6 ? -62.111 -11.890 61.114 1.00 92.81 196 SER A N 1
ATOM 1506 C CA . SER A 1 196 ? -60.983 -11.412 60.306 1.00 92.81 196 SER A CA 1
ATOM 1507 C C . SER A 1 196 ? -60.045 -10.518 61.105 1.00 92.81 196 SER A C 1
ATOM 1509 O O . SER A 1 196 ? -58.835 -10.704 61.068 1.00 92.81 196 SER A O 1
ATOM 1511 N N . VAL A 1 197 ? -60.599 -9.582 61.880 1.00 90.69 197 VAL A N 1
ATOM 1512 C CA . VAL A 1 197 ? -59.799 -8.660 62.694 1.00 90.69 197 VAL A CA 1
ATOM 1513 C C . VAL A 1 197 ? -59.087 -9.403 63.828 1.00 90.69 197 VAL A C 1
ATOM 1515 O O . VAL A 1 197 ? -57.927 -9.117 64.099 1.00 90.69 197 VAL A O 1
ATOM 1518 N N . VAL A 1 198 ? -59.726 -10.400 64.451 1.00 92.88 198 VAL A N 1
ATOM 1519 C CA . VAL A 1 198 ? -59.071 -11.255 65.456 1.00 92.88 198 VAL A CA 1
ATOM 1520 C C . VAL A 1 198 ? -57.908 -12.031 64.837 1.00 92.88 198 VAL A C 1
ATOM 1522 O O . VAL A 1 198 ? -56.806 -11.984 65.377 1.00 92.88 198 VAL A O 1
ATOM 1525 N N . LYS A 1 199 ? -58.115 -12.685 63.685 1.00 92.75 199 LYS A N 1
ATOM 1526 C CA . LYS A 1 199 ? -57.045 -13.395 62.963 1.00 92.75 199 LYS A CA 1
ATOM 1527 C C . LYS A 1 199 ? -55.884 -12.463 62.606 1.00 92.75 199 LYS A C 1
ATOM 1529 O O . LYS A 1 199 ? -54.729 -12.850 62.761 1.00 92.75 199 LYS A O 1
ATOM 1534 N N . TYR A 1 200 ? -56.186 -11.239 62.178 1.00 92.50 200 TYR A N 1
ATOM 1535 C CA . TYR A 1 200 ? -55.186 -10.223 61.868 1.00 92.50 200 TYR A CA 1
ATOM 1536 C C . TYR A 1 200 ? -54.381 -9.795 63.100 1.00 92.50 200 TYR A C 1
ATOM 1538 O O . TYR A 1 200 ? -53.155 -9.767 63.045 1.00 92.50 200 TYR A O 1
ATOM 1546 N N . LEU A 1 201 ? -55.036 -9.543 64.239 1.00 91.25 201 LEU A N 1
ATOM 1547 C CA . LEU A 1 201 ? -54.336 -9.235 65.490 1.00 91.25 201 LEU A CA 1
ATOM 1548 C C . LEU A 1 201 ? -53.437 -10.392 65.945 1.00 91.25 201 LEU A C 1
ATOM 1550 O O . LEU A 1 201 ? -52.293 -10.156 66.325 1.00 91.25 201 LEU A O 1
ATOM 1554 N N . THR A 1 202 ? -53.912 -11.638 65.853 1.00 89.50 202 THR A N 1
ATOM 1555 C CA . THR A 1 202 ? -53.098 -12.825 66.158 1.00 89.50 202 THR A CA 1
ATOM 1556 C C . THR A 1 202 ? -51.909 -12.961 65.205 1.00 89.50 202 THR A C 1
ATOM 1558 O O . THR A 1 202 ? -50.819 -13.342 65.625 1.00 89.50 202 THR A O 1
ATOM 1561 N N . HIS A 1 203 ? -52.088 -12.633 63.923 1.00 91.38 203 HIS A N 1
ATOM 1562 C CA . HIS A 1 203 ? -51.000 -12.626 62.950 1.00 91.38 203 HIS A CA 1
ATOM 1563 C C . HIS A 1 203 ? -49.947 -11.558 63.278 1.00 91.38 203 HIS A C 1
ATOM 1565 O O . HIS A 1 203 ? -48.751 -11.855 63.275 1.00 91.38 203 HIS A O 1
ATOM 1571 N N . LEU A 1 204 ? -50.379 -10.338 63.606 1.00 89.38 204 LEU A N 1
ATOM 1572 C CA . LEU A 1 204 ? -49.483 -9.264 64.033 1.00 89.38 204 LEU A CA 1
ATOM 1573 C C . LEU A 1 204 ? -48.706 -9.651 65.292 1.00 89.38 204 LEU A C 1
ATOM 1575 O O . LEU A 1 204 ? -47.496 -9.467 65.329 1.00 89.38 204 LEU A O 1
ATOM 1579 N N . GLU A 1 205 ? -49.365 -10.241 66.289 1.00 86.88 205 GLU A N 1
ATOM 1580 C CA . GLU A 1 205 ? -48.691 -10.728 67.494 1.00 86.88 205 GLU A CA 1
ATOM 1581 C C . GLU A 1 205 ? -47.648 -11.814 67.179 1.00 86.88 205 GLU A C 1
ATOM 1583 O O . GLU A 1 205 ? -46.524 -11.748 67.668 1.00 86.88 205 GLU A O 1
ATOM 1588 N N . ALA A 1 206 ? -47.987 -12.793 66.334 1.00 87.00 206 ALA A N 1
ATOM 1589 C CA . ALA A 1 206 ? -47.091 -13.902 66.006 1.00 87.00 206 ALA A CA 1
ATOM 1590 C C . ALA A 1 206 ? -45.873 -13.484 65.162 1.00 87.00 206 ALA A C 1
ATOM 1592 O O . ALA A 1 206 ? -44.829 -14.135 65.220 1.00 87.00 206 ALA A O 1
ATOM 1593 N N . THR A 1 207 ? -46.008 -12.433 64.350 1.00 86.94 207 THR A N 1
ATOM 1594 C CA . THR A 1 207 ? -44.956 -11.948 63.437 1.00 86.94 207 THR A CA 1
ATOM 1595 C C . THR A 1 207 ? -44.156 -10.766 63.983 1.00 86.94 207 THR A C 1
ATOM 1597 O O . THR A 1 207 ? -43.120 -10.415 63.410 1.00 86.94 207 THR A O 1
ATOM 1600 N N . ALA A 1 208 ? -44.596 -10.158 65.086 1.00 83.94 208 ALA A N 1
ATOM 1601 C CA . ALA A 1 208 ? -43.936 -9.001 65.670 1.00 83.94 208 ALA A CA 1
ATOM 1602 C C . ALA A 1 208 ? -42.519 -9.347 66.154 1.00 83.94 208 ALA A C 1
ATOM 1604 O O . ALA A 1 208 ? -42.314 -10.237 66.976 1.00 83.94 208 ALA A O 1
ATOM 1605 N N . GLN A 1 209 ? -41.526 -8.597 65.670 1.00 74.44 209 GLN A N 1
ATOM 1606 C CA . GLN A 1 209 ? -40.136 -8.716 66.129 1.00 74.44 209 GLN A CA 1
ATOM 1607 C C . GLN A 1 209 ? -39.852 -7.853 67.372 1.00 74.44 209 GLN A C 1
ATOM 1609 O O . GLN A 1 209 ? -38.888 -8.115 68.089 1.00 74.44 209 GLN A O 1
ATOM 1614 N N . ALA A 1 210 ? -40.678 -6.829 67.629 1.00 76.19 210 ALA A N 1
ATOM 1615 C CA . ALA A 1 210 ? -40.580 -5.922 68.773 1.00 76.19 210 ALA A CA 1
ATOM 1616 C C . ALA A 1 210 ? -41.945 -5.276 69.096 1.00 76.19 210 ALA A C 1
ATOM 1618 O O . ALA A 1 210 ? -42.776 -5.110 68.203 1.00 76.19 210 ALA A O 1
ATOM 1619 N N . PHE A 1 211 ? -42.148 -4.881 70.358 1.00 76.50 211 PHE A N 1
ATOM 1620 C CA . PHE A 1 211 ? -43.340 -4.177 70.856 1.00 76.50 211 PHE A CA 1
ATOM 1621 C C . PHE A 1 211 ? -42.975 -2.761 71.349 1.00 76.50 211 PHE A C 1
ATOM 1623 O O . PHE A 1 211 ? -41.848 -2.570 71.812 1.00 76.50 211 PHE A O 1
ATOM 1630 N N . PRO A 1 212 ? -43.897 -1.777 71.299 1.00 83.69 212 PRO A N 1
ATOM 1631 C CA . PRO A 1 212 ? -45.289 -1.885 70.853 1.00 83.69 212 PRO A CA 1
ATOM 1632 C C . PRO A 1 212 ? -45.423 -1.877 69.322 1.00 83.69 212 PRO A C 1
ATOM 1634 O O . PRO A 1 212 ? -44.684 -1.183 68.626 1.00 83.69 212 PRO A O 1
ATOM 1637 N N . VAL A 1 213 ? -46.394 -2.618 68.790 1.00 83.25 213 VAL A N 1
ATOM 1638 C CA . VAL A 1 213 ? -46.691 -2.663 67.350 1.00 83.25 213 VAL A CA 1
ATOM 1639 C C . VAL A 1 213 ? -47.669 -1.540 67.012 1.00 83.25 213 VAL A C 1
ATOM 1641 O O . VAL A 1 213 ? -48.766 -1.483 67.565 1.00 83.25 213 VAL A O 1
ATOM 1644 N N . ARG A 1 214 ? -47.292 -0.638 66.104 1.00 87.31 214 ARG A N 1
ATOM 1645 C CA . ARG A 1 214 ? -48.166 0.435 65.602 1.00 87.31 214 ARG A CA 1
ATOM 1646 C C . ARG A 1 214 ? -48.295 0.306 64.095 1.00 87.31 214 ARG A C 1
ATOM 1648 O O . ARG A 1 214 ? -47.289 0.391 63.396 1.00 87.31 214 ARG A O 1
ATOM 1655 N N . VAL A 1 215 ? -49.512 0.068 63.617 1.00 87.12 215 VAL A N 1
ATOM 1656 C CA . VAL A 1 215 ? -49.782 -0.215 62.203 1.00 87.12 215 VAL A CA 1
ATOM 1657 C C . VAL A 1 215 ? -50.980 0.598 61.735 1.00 87.12 215 VAL A C 1
ATOM 1659 O O . VAL A 1 215 ? -51.978 0.729 62.444 1.00 87.12 215 VAL A O 1
ATOM 1662 N N . GLU A 1 216 ? -50.883 1.128 60.524 1.00 89.12 216 GLU A N 1
ATOM 1663 C CA . GLU A 1 216 ? -52.008 1.710 59.800 1.00 89.12 216 GLU A CA 1
ATOM 1664 C C . GLU A 1 216 ? -52.492 0.687 58.769 1.00 89.12 216 GLU A C 1
ATOM 1666 O O . GLU A 1 216 ? -51.690 0.145 58.010 1.00 89.12 216 GLU A O 1
ATOM 1671 N N . ALA A 1 217 ? -53.789 0.383 58.765 1.00 88.44 217 ALA A N 1
ATOM 1672 C CA . ALA A 1 217 ? -54.360 -0.659 57.913 1.00 88.44 217 ALA A CA 1
ATOM 1673 C C . ALA A 1 217 ? -55.706 -0.236 57.320 1.00 88.44 217 ALA A C 1
ATOM 1675 O O . ALA A 1 217 ? -56.421 0.611 57.863 1.00 88.44 217 ALA A O 1
ATOM 1676 N N . SER A 1 218 ? -56.091 -0.823 56.192 1.00 89.31 218 SER A N 1
ATOM 1677 C CA . SER A 1 218 ? -57.455 -0.706 55.678 1.00 89.31 218 SER A CA 1
ATOM 1678 C C . SER A 1 218 ? -58.304 -1.844 56.236 1.00 89.31 218 SER A C 1
ATOM 1680 O O . SER A 1 218 ? -57.956 -3.015 56.106 1.00 89.31 218 SER A O 1
ATOM 1682 N N . LEU A 1 219 ? -59.441 -1.520 56.862 1.00 86.81 219 LEU A N 1
ATOM 1683 C CA . LEU A 1 219 ? -60.310 -2.543 57.459 1.00 86.81 219 LEU A CA 1
ATOM 1684 C C . LEU A 1 219 ? -60.894 -3.478 56.392 1.00 86.81 219 LEU A C 1
ATOM 1686 O O . LEU A 1 219 ? -61.170 -4.642 56.673 1.00 86.81 219 LEU A O 1
ATOM 1690 N N . LEU A 1 220 ? -61.084 -2.959 55.177 1.00 87.00 220 LEU A N 1
ATOM 1691 C CA . LEU A 1 220 ? -61.584 -3.726 54.045 1.00 87.00 220 LEU A CA 1
ATOM 1692 C C . LEU A 1 220 ? -60.537 -4.735 53.562 1.00 87.00 220 LEU A C 1
ATOM 1694 O O . LEU A 1 220 ? -60.863 -5.909 53.439 1.00 87.00 220 LEU A O 1
ATOM 1698 N N . GLU A 1 221 ? -59.284 -4.308 53.401 1.00 87.94 221 GLU A N 1
ATOM 1699 C CA . GLU A 1 221 ? -58.173 -5.187 53.000 1.00 87.94 221 GLU A CA 1
ATOM 1700 C C . GLU A 1 221 ? -57.925 -6.280 54.045 1.00 87.94 221 GLU A C 1
ATOM 1702 O O . GLU A 1 221 ? -57.835 -7.456 53.707 1.00 87.94 221 GLU A O 1
ATOM 1707 N N . VAL A 1 222 ? -57.931 -5.915 55.333 1.00 89.25 222 VAL A N 1
ATOM 1708 C CA . VAL A 1 222 ? -57.815 -6.883 56.435 1.00 89.25 222 VAL A CA 1
ATOM 1709 C C . VAL A 1 222 ? -58.964 -7.892 56.409 1.00 89.25 222 VAL A C 1
ATOM 1711 O O . VAL A 1 222 ? -58.764 -9.078 56.671 1.00 89.25 222 VAL A O 1
ATOM 1714 N N . HIS A 1 223 ? -60.186 -7.455 56.100 1.00 88.56 223 HIS A N 1
ATOM 1715 C CA . HIS A 1 223 ? -61.295 -8.391 55.973 1.00 88.56 223 HIS A CA 1
ATOM 1716 C C . HIS A 1 223 ? -61.117 -9.317 54.772 1.00 88.56 223 HIS A C 1
ATOM 1718 O O . HIS A 1 223 ? -61.322 -10.513 54.924 1.00 88.56 223 HIS A O 1
ATOM 1724 N N . GLU A 1 224 ? -60.714 -8.805 53.613 1.00 89.06 224 GLU A N 1
ATOM 1725 C CA . GLU A 1 224 ? -60.498 -9.617 52.411 1.00 89.06 224 GLU A CA 1
ATOM 1726 C C . GLU A 1 224 ? -59.400 -10.668 52.608 1.00 89.06 224 GLU A C 1
ATOM 1728 O O . GLU A 1 224 ? -59.584 -11.825 52.229 1.00 89.06 224 GLU A O 1
ATOM 1733 N N . GLU A 1 225 ? -58.299 -10.293 53.257 1.00 87.88 225 GLU A N 1
ATOM 1734 C CA . GLU A 1 225 ? -57.162 -11.182 53.494 1.00 87.88 225 GLU A CA 1
ATOM 1735 C C . GLU A 1 225 ? -57.455 -12.236 54.577 1.00 87.88 225 GLU A C 1
ATOM 1737 O O . GLU A 1 225 ? -57.076 -13.398 54.430 1.00 87.88 225 GLU A O 1
ATOM 1742 N N . PHE A 1 226 ? -58.187 -11.873 55.639 1.00 86.94 226 PHE A N 1
ATOM 1743 C CA . PHE A 1 226 ? -58.406 -12.738 56.808 1.00 86.94 226 PHE A CA 1
ATOM 1744 C C . PHE A 1 226 ? -59.851 -13.265 56.954 1.00 86.94 226 PHE A C 1
ATOM 1746 O O . PHE A 1 226 ? -60.199 -13.859 57.981 1.00 86.94 226 PHE A O 1
ATOM 1753 N N . ALA A 1 227 ? -60.741 -13.063 55.974 1.00 80.94 227 ALA A N 1
ATOM 1754 C CA . ALA A 1 227 ? -62.115 -13.602 55.982 1.00 80.94 227 ALA A CA 1
ATOM 1755 C C . ALA A 1 227 ? -62.183 -15.131 55.896 1.00 80.94 227 ALA A C 1
ATOM 1757 O O . ALA A 1 227 ? -63.146 -15.712 56.405 1.00 80.94 227 ALA A O 1
ATOM 1758 N N . PHE A 1 228 ? -61.178 -15.769 55.293 1.00 66.31 228 PHE A N 1
ATOM 1759 C CA . PHE A 1 228 ? -61.129 -17.213 55.051 1.00 66.31 228 PHE A CA 1
ATOM 1760 C C . PHE A 1 228 ? -60.347 -17.938 56.150 1.00 66.31 228 PHE A C 1
ATOM 1762 O O . PHE A 1 228 ? -59.270 -17.463 56.574 1.00 66.31 228 PHE A O 1
#

Secondary structure (DSSP, 8-state):
-HHHHHHHHHHHHHHHHHHHHHHHHHHHHHHHHHHHHHHHHHHHHHHHHHHHHHHHHHHHHHHHHHHHHHHHHHHHHHHHHHHHHHHHHHHHHHHHHHHHHHHHHHHHHHHHHHHHHHHHHHHHHHHHHHHHHHHHHHHHHHHH------TT--SEEEEETT-SS-EEE-TT---HHHHHHHHHHHTT--GGGHHHHHHHHHHHHHH-SSSSEEEEE-HHHHHHHH--

Sequence (228 aa):
HQQGAERAAQLSEELRVEREAADAAAQRRADLQGQLSRLQAEQNVCSESCARAAENLRMASAACSAEKQRADALHLQLDAVKPAQEELKKKHHAAVEQLEGLRGEREHDATERDGLRDSLDQERGAAEEARRCKAEAQRALEEAGPTQLSSGDVLISVAFHDIPQPLELMPWDTNYESVVAKWLAGAQRSSRLQSSVVKYLTHLEATAQAFPVRVEASLLEVHEEFAF

pLDDT: mean 89.9, std 10.31, range [51.91, 98.25]